Protein AF-A0A967UJR2-F1 (afdb_monomer)

Nearest PDB structures (foldseek):
  5m1j-assembly1_N2  TM=4.838E-01  e=8.927E+00  Saccharomyces cerevisiae
  7ena-assembly1_h  TM=3.646E-01  e=4.810E+00  Homo sapiens
  3jbn-assembly1_U  TM=4.204E-01  e=8.927E+00  Plasmodium falciparum 3D7

Foldseek 3Di:
DPDDAFADALDFLDPSVVVCQVVLFFAAQFFPVLSPRLADGGDDPDDPVVVQVVSVCSVPVPPVLVVLVVVLVVVCVVCVVPDDPVVNCVVNVVSVCVNPVVCVVDVPDPPDDDDDASSYRVPGDDDCQLPDPDDDPPVCNVVSDTHTQHHRSSHGDPVCCVVNVCSHVVNVVVVVVPDDDDDPDDPDDDDDD

Radius of gyration: 25.85 Å; Cα contacts (8 Å, |Δi|>4): 159; chains: 1; bounding box: 81×42×59 Å

Structure (mmCIF, N/CA/C/O backbone):
data_AF-A0A967UJR2-F1
#
_entry.id   AF-A0A967UJR2-F1
#
loop_
_atom_site.group_PDB
_atom_site.id
_atom_site.type_symbol
_atom_site.label_atom_id
_atom_site.label_alt_id
_atom_site.label_comp_id
_atom_site.label_asym_id
_atom_site.label_entity_id
_atom_site.label_seq_id
_atom_site.pdbx_PDB_ins_code
_atom_site.Cartn_x
_atom_site.Cartn_y
_atom_site.Cartn_z
_atom_site.occupancy
_atom_site.B_iso_or_equiv
_atom_site.auth_seq_id
_atom_site.auth_comp_id
_atom_site.auth_asym_id
_atom_site.auth_atom_id
_atom_site.pdbx_PDB_model_num
ATOM 1 N N . MET A 1 1 ? -3.649 3.550 20.452 1.00 36.03 1 MET A N 1
ATOM 2 C CA . MET A 1 1 ? -2.573 3.437 19.447 1.00 36.03 1 MET A CA 1
ATOM 3 C C . MET A 1 1 ? -3.222 3.092 18.120 1.00 36.03 1 MET A C 1
ATOM 5 O O . MET A 1 1 ? -4.035 2.173 18.135 1.00 36.03 1 MET A O 1
ATOM 9 N N . PRO A 1 2 ? -2.950 3.815 17.021 1.00 47.31 2 PRO A N 1
ATOM 10 C CA . PRO A 1 2 ? -3.341 3.333 15.701 1.00 47.31 2 PRO A CA 1
ATOM 11 C C . PRO A 1 2 ? -2.615 2.006 15.455 1.00 47.31 2 PRO A C 1
ATOM 13 O O . PRO A 1 2 ? -1.407 1.910 15.674 1.00 47.31 2 PRO A O 1
ATOM 16 N N . ALA A 1 3 ? -3.369 0.961 15.122 1.00 56.19 3 ALA A N 1
ATOM 17 C CA . ALA A 1 3 ? -2.806 -0.341 14.808 1.00 56.19 3 ALA A CA 1
ATOM 18 C C . ALA A 1 3 ? -2.265 -0.277 13.378 1.00 56.19 3 ALA A C 1
ATOM 20 O O . ALA A 1 3 ? -3.034 -0.261 12.423 1.00 56.19 3 ALA A O 1
ATOM 21 N N . TYR A 1 4 ? -0.945 -0.193 13.236 1.00 64.25 4 TYR A N 1
ATOM 22 C CA . TYR A 1 4 ? -0.301 -0.349 11.938 1.00 64.25 4 TYR A CA 1
ATOM 23 C C . TYR A 1 4 ? -0.222 -1.843 11.637 1.00 64.25 4 TYR A C 1
ATOM 25 O O . TYR A 1 4 ? 0.368 -2.601 12.406 1.00 64.25 4 TYR A O 1
ATOM 33 N N . PHE A 1 5 ? -0.842 -2.265 10.542 1.00 75.31 5 PHE A N 1
ATOM 34 C CA . PHE A 1 5 ? -0.626 -3.585 9.970 1.00 75.31 5 PHE A CA 1
ATOM 35 C C . PHE A 1 5 ? 0.143 -3.423 8.666 1.00 75.31 5 PHE A C 1
ATOM 37 O O . PHE A 1 5 ? -0.024 -2.441 7.943 1.00 75.31 5 PHE A O 1
ATOM 44 N N . THR A 1 6 ? 0.978 -4.411 8.385 1.00 81.19 6 THR A N 1
ATOM 45 C CA . THR A 1 6 ? 1.822 -4.444 7.201 1.00 81.19 6 THR A CA 1
ATOM 46 C C . THR A 1 6 ? 1.677 -5.829 6.595 1.00 81.19 6 THR A C 1
ATOM 48 O O . THR A 1 6 ? 1.901 -6.834 7.270 1.00 81.19 6 THR A O 1
ATOM 51 N N . LEU A 1 7 ? 1.267 -5.889 5.334 1.00 86.25 7 LEU A N 1
ATOM 52 C CA . LEU A 1 7 ? 1.324 -7.092 4.517 1.00 86.25 7 LEU A CA 1
ATOM 53 C C . LEU A 1 7 ? 2.782 -7.442 4.217 1.00 86.25 7 LEU A C 1
ATOM 55 O O . LEU A 1 7 ? 3.695 -6.661 4.479 1.00 86.25 7 LEU A O 1
ATOM 59 N N . ALA A 1 8 ? 3.020 -8.625 3.664 1.00 86.19 8 ALA A N 1
ATOM 60 C CA . ALA A 1 8 ? 4.368 -9.012 3.287 1.00 86.19 8 ALA A CA 1
ATOM 61 C C . ALA A 1 8 ? 4.921 -8.044 2.220 1.00 86.19 8 ALA A C 1
ATOM 63 O O . ALA A 1 8 ? 4.347 -7.909 1.140 1.00 86.19 8 ALA A O 1
ATOM 64 N N . ILE A 1 9 ? 6.027 -7.362 2.541 1.00 86.94 9 ILE A N 1
ATOM 65 C CA . ILE A 1 9 ? 6.721 -6.446 1.631 1.00 86.94 9 ILE A CA 1
ATOM 66 C C . ILE A 1 9 ? 8.035 -7.099 1.194 1.00 86.94 9 ILE A C 1
ATOM 68 O O . ILE A 1 9 ? 8.942 -7.252 2.021 1.00 86.94 9 ILE A O 1
ATOM 72 N N . PRO A 1 10 ? 8.193 -7.449 -0.091 1.00 87.25 10 PRO A N 1
ATOM 73 C CA . PRO A 1 10 ? 9.488 -7.840 -0.625 1.00 87.25 10 PRO A CA 1
ATOM 74 C C . PRO A 1 10 ? 10.368 -6.586 -0.763 1.00 87.25 10 PRO A C 1
ATOM 76 O O . PRO A 1 10 ? 10.367 -5.899 -1.780 1.00 87.25 10 PRO A O 1
ATOM 79 N N . MET A 1 11 ? 11.093 -6.249 0.305 1.00 88.25 11 MET A N 1
ATOM 80 C CA . MET A 1 11 ? 11.954 -5.063 0.357 1.00 88.25 11 MET A CA 1
ATOM 81 C C . MET A 1 11 ? 13.087 -5.158 -0.671 1.00 88.25 11 MET A C 1
ATOM 83 O O . MET A 1 11 ? 13.867 -6.114 -0.638 1.00 88.25 11 MET A O 1
ATOM 87 N N . LEU A 1 12 ? 13.213 -4.151 -1.539 1.00 88.50 12 LEU A N 1
ATOM 88 C CA . LEU A 1 12 ? 14.218 -4.114 -2.606 1.00 88.50 12 LEU A CA 1
ATOM 89 C C . LEU A 1 12 ? 15.638 -4.407 -2.093 1.00 88.50 12 LEU A C 1
ATOM 91 O O . LEU A 1 12 ? 16.080 -3.863 -1.080 1.00 88.50 12 LEU A O 1
ATOM 95 N N . GLY A 1 13 ? 16.355 -5.272 -2.813 1.00 84.75 13 GLY A N 1
ATOM 96 C CA . GLY A 1 13 ? 17.739 -5.654 -2.505 1.00 84.75 13 GLY A CA 1
ATOM 97 C C . GLY A 1 13 ? 17.902 -6.586 -1.298 1.00 84.75 13 GLY A C 1
ATOM 98 O O . GLY A 1 13 ? 19.028 -6.933 -0.937 1.00 84.75 13 GLY A O 1
ATOM 99 N N . THR A 1 14 ? 16.811 -7.010 -0.654 1.00 87.31 14 THR A N 1
ATOM 100 C CA . THR A 1 14 ? 16.877 -8.058 0.372 1.00 87.31 14 THR A CA 1
ATOM 101 C C . THR A 1 14 ? 16.916 -9.449 -0.264 1.00 87.31 14 THR A C 1
ATOM 103 O O . THR A 1 14 ? 16.364 -9.648 -1.347 1.00 87.31 14 THR A O 1
ATOM 106 N N . PRO A 1 15 ? 17.493 -10.462 0.412 1.00 88.38 15 PRO A N 1
ATOM 107 C CA . PRO A 1 15 ? 17.440 -11.841 -0.075 1.00 88.38 15 PRO A CA 1
ATOM 108 C C . PRO A 1 15 ? 16.010 -12.335 -0.318 1.00 88.38 15 PRO A C 1
ATOM 110 O O . PRO A 1 15 ? 15.773 -13.090 -1.254 1.00 88.38 15 PRO A O 1
ATOM 113 N N . TYR A 1 16 ? 15.053 -11.882 0.499 1.00 88.88 16 TYR A N 1
ATOM 114 C CA . TYR A 1 16 ? 13.644 -12.234 0.343 1.00 88.88 16 TYR A CA 1
ATOM 115 C C . TYR A 1 16 ? 13.049 -11.683 -0.959 1.00 88.88 16 TYR A C 1
ATOM 117 O O . TYR A 1 16 ? 12.338 -12.403 -1.649 1.00 88.88 16 TYR A O 1
ATOM 125 N N . PHE A 1 17 ? 13.400 -10.453 -1.343 1.00 90.62 17 PHE A N 1
ATOM 126 C CA . PHE A 1 17 ? 12.981 -9.878 -2.622 1.00 90.62 17 PHE A CA 1
ATOM 127 C C . PHE A 1 17 ? 13.472 -10.701 -3.816 1.00 90.62 17 PHE A C 1
ATOM 129 O O . PHE A 1 17 ? 12.669 -11.061 -4.671 1.00 90.62 17 PHE A O 1
ATOM 136 N N . HIS A 1 18 ? 14.753 -11.080 -3.830 1.00 88.44 18 HIS A N 1
ATOM 137 C CA . HIS A 1 18 ? 15.297 -11.923 -4.898 1.00 88.44 18 HIS A CA 1
ATOM 138 C C . HIS A 1 18 ? 14.612 -13.294 -4.951 1.00 88.44 18 HIS A C 1
ATOM 140 O O . HIS A 1 18 ? 14.222 -13.737 -6.020 1.00 88.44 18 HIS A O 1
ATOM 146 N N . GLN A 1 19 ? 14.344 -13.917 -3.799 1.00 89.88 19 GLN A N 1
ATOM 147 C CA . GLN A 1 19 ? 13.594 -15.178 -3.761 1.00 89.88 19 GLN A CA 1
ATOM 148 C C . GLN A 1 19 ? 12.165 -15.046 -4.301 1.00 89.88 19 GLN A C 1
ATOM 150 O O . GLN A 1 19 ? 11.648 -15.999 -4.880 1.00 89.88 19 GLN A O 1
ATOM 155 N N . CYS A 1 20 ? 11.502 -13.910 -4.074 1.00 90.25 20 CYS A N 1
ATOM 156 C CA . CYS A 1 20 ? 10.165 -13.660 -4.606 1.00 90.25 20 CYS A CA 1
ATOM 157 C C . CYS A 1 20 ? 10.183 -13.446 -6.122 1.00 90.25 20 CYS A C 1
ATOM 159 O O . CYS A 1 20 ? 9.278 -13.941 -6.793 1.00 90.25 20 CYS A O 1
ATOM 161 N N . LEU A 1 21 ? 11.206 -12.764 -6.646 1.00 89.56 21 LEU A N 1
ATOM 162 C CA . LEU A 1 21 ? 11.426 -12.617 -8.085 1.00 89.56 21 LEU A CA 1
ATOM 163 C C . LEU A 1 21 ? 11.727 -13.965 -8.747 1.00 89.56 21 LEU A C 1
ATOM 165 O O . LEU A 1 21 ? 11.005 -14.363 -9.651 1.00 89.56 21 LEU A O 1
ATOM 169 N N . ASP A 1 22 ? 12.706 -14.716 -8.233 1.00 89.38 22 ASP A N 1
ATOM 170 C CA . ASP A 1 22 ? 13.131 -16.009 -8.796 1.00 89.38 22 ASP A CA 1
ATOM 171 C C . ASP A 1 22 ? 11.985 -17.035 -8.856 1.00 89.38 22 ASP A C 1
ATOM 173 O O . ASP A 1 22 ? 11.981 -17.949 -9.678 1.00 89.38 22 ASP A O 1
ATOM 177 N N . LYS A 1 23 ? 11.004 -16.905 -7.956 1.00 89.88 23 LYS A N 1
ATOM 178 C CA . LYS A 1 23 ? 9.824 -17.776 -7.876 1.00 89.88 23 LYS A CA 1
ATOM 179 C C . LYS A 1 23 ? 8.602 -17.233 -8.625 1.00 89.88 23 LYS A C 1
ATOM 181 O O . LYS A 1 23 ? 7.550 -17.868 -8.557 1.00 89.88 23 LYS A O 1
ATOM 186 N N . GLY A 1 24 ? 8.695 -16.069 -9.271 1.00 89.06 24 GLY A N 1
ATOM 187 C CA . GLY A 1 24 ? 7.567 -15.427 -9.956 1.00 89.06 24 GLY A CA 1
ATOM 188 C C . GLY A 1 24 ? 6.385 -15.125 -9.025 1.00 89.06 24 GLY A C 1
ATOM 189 O O . GLY A 1 24 ? 5.225 -15.271 -9.409 1.00 89.06 24 GLY A O 1
ATOM 190 N N . LEU A 1 25 ? 6.663 -14.788 -7.759 1.00 90.81 25 LEU A N 1
ATOM 191 C CA . LEU A 1 25 ? 5.629 -14.538 -6.746 1.00 90.81 25 LEU A CA 1
ATOM 192 C C . LEU A 1 25 ? 5.119 -13.095 -6.757 1.00 90.81 25 LEU A C 1
ATOM 194 O O . LEU A 1 25 ? 4.057 -12.827 -6.195 1.00 90.81 25 LEU A O 1
ATOM 198 N N . MET A 1 26 ? 5.866 -12.167 -7.354 1.00 91.25 26 MET A N 1
ATOM 199 C CA . MET A 1 26 ? 5.455 -10.769 -7.476 1.00 91.25 26 MET A CA 1
ATOM 200 C C . MET A 1 26 ? 4.424 -10.601 -8.593 1.00 91.25 26 MET A C 1
ATOM 202 O O . MET A 1 26 ? 4.455 -11.307 -9.598 1.00 91.25 26 MET A O 1
ATOM 206 N N . PHE A 1 27 ? 3.485 -9.672 -8.414 1.00 92.44 27 PHE A N 1
ATOM 207 C CA . PHE A 1 27 ? 2.550 -9.335 -9.484 1.00 92.44 27 PHE A CA 1
ATOM 208 C C . PHE A 1 27 ? 3.237 -8.519 -10.591 1.00 92.44 27 PHE A C 1
ATOM 210 O O . PHE A 1 27 ? 4.166 -7.763 -10.286 1.00 92.44 27 PHE A O 1
ATOM 217 N N . PRO A 1 28 ? 2.767 -8.612 -11.847 1.00 91.75 28 PRO A N 1
ATOM 218 C CA . PRO A 1 28 ? 3.227 -7.740 -12.924 1.00 91.75 28 PRO A CA 1
ATOM 219 C C . PRO A 1 28 ? 2.861 -6.278 -12.652 1.00 91.75 28 PRO A C 1
ATOM 221 O O . PRO A 1 28 ? 1.944 -5.990 -11.877 1.00 91.75 28 PRO A O 1
ATOM 224 N N . GLU A 1 29 ? 3.602 -5.361 -13.270 1.00 91.00 29 GLU A N 1
ATOM 225 C CA . GLU A 1 29 ? 3.407 -3.908 -13.171 1.00 91.00 29 GLU A CA 1
ATOM 226 C C . GLU A 1 29 ? 3.365 -3.395 -11.715 1.00 91.00 29 GLU A C 1
ATOM 228 O O . GLU A 1 29 ? 2.681 -2.422 -11.360 1.00 91.00 29 GLU A O 1
ATOM 233 N N . THR A 1 30 ? 4.101 -4.062 -10.823 1.00 90.44 30 THR A N 1
ATOM 234 C CA . THR A 1 30 ? 4.197 -3.654 -9.425 1.00 90.44 30 THR A CA 1
ATOM 235 C C . THR A 1 30 ? 4.990 -2.362 -9.353 1.00 90.44 30 THR A C 1
ATOM 237 O O . THR A 1 30 ? 6.145 -2.300 -9.752 1.00 90.44 30 THR A O 1
ATOM 240 N N . ARG A 1 31 ? 4.387 -1.314 -8.795 1.00 90.88 31 ARG A N 1
ATOM 241 C CA . ARG A 1 31 ? 5.034 -0.013 -8.587 1.00 90.88 31 ARG A CA 1
ATOM 242 C C . ARG A 1 31 ? 5.784 0.014 -7.263 1.00 90.88 31 ARG A C 1
ATOM 244 O O . ARG A 1 31 ? 5.324 -0.571 -6.285 1.00 90.88 31 ARG A O 1
ATOM 251 N N . LEU A 1 32 ? 6.868 0.780 -7.188 1.00 89.44 32 LEU A N 1
ATOM 252 C CA . LEU A 1 32 ? 7.657 0.937 -5.961 1.00 89.44 32 LEU A CA 1
ATOM 253 C C . LEU A 1 32 ? 6.807 1.444 -4.784 1.00 89.44 32 LEU A C 1
ATOM 255 O O . LEU A 1 32 ? 6.902 0.925 -3.676 1.00 89.44 32 LEU A O 1
ATOM 259 N N . ARG A 1 33 ? 5.892 2.385 -5.046 1.00 85.69 33 ARG A N 1
ATOM 260 C CA . ARG A 1 33 ? 4.911 2.895 -4.068 1.00 85.69 33 ARG A CA 1
ATOM 261 C C . ARG A 1 33 ? 3.981 1.812 -3.505 1.00 85.69 33 ARG A C 1
ATOM 263 O O . ARG A 1 33 ? 3.457 1.979 -2.411 1.00 85.69 33 ARG A O 1
ATOM 270 N N . ASN A 1 34 ? 3.769 0.700 -4.211 1.00 86.94 34 ASN A N 1
ATOM 271 C CA . ASN A 1 34 ? 2.925 -0.383 -3.706 1.00 86.94 34 ASN A CA 1
ATOM 272 C C . ASN A 1 34 ? 3.626 -1.197 -2.603 1.00 86.94 34 ASN A C 1
ATOM 274 O O . ASN A 1 34 ? 2.955 -1.899 -1.850 1.00 86.94 34 ASN A O 1
ATOM 278 N N . LEU A 1 35 ? 4.951 -1.081 -2.459 1.00 86.12 35 LEU A N 1
ATOM 279 C CA . LEU A 1 35 ? 5.752 -1.769 -1.438 1.00 86.12 35 LEU A CA 1
ATOM 280 C C . LEU A 1 35 ? 5.686 -1.089 -0.056 1.00 86.12 35 LEU A C 1
ATOM 282 O O . LEU A 1 35 ? 6.620 -1.175 0.731 1.00 86.12 35 LEU A O 1
ATOM 286 N N . GLU A 1 36 ? 4.578 -0.424 0.267 1.00 77.12 36 GLU A N 1
ATOM 287 C CA . GLU A 1 36 ? 4.385 0.285 1.543 1.00 77.12 36 GLU A CA 1
ATOM 288 C C . GLU A 1 36 ? 3.642 -0.523 2.607 1.00 77.12 36 GLU A C 1
ATOM 290 O O . GLU A 1 36 ? 3.413 -0.043 3.715 1.00 77.12 36 GLU A O 1
ATOM 295 N N . GLY A 1 37 ? 3.271 -1.765 2.288 1.00 76.75 37 GLY A N 1
ATOM 296 C CA . GLY A 1 37 ? 2.702 -2.703 3.256 1.00 76.75 37 GLY A CA 1
ATOM 297 C C . GLY A 1 37 ? 1.193 -2.677 3.399 1.00 76.75 37 GLY A C 1
ATOM 298 O O . GLY A 1 37 ? 0.656 -3.469 4.161 1.00 76.75 37 GLY A O 1
ATOM 299 N N . VAL A 1 38 ? 0.491 -1.822 2.665 1.00 79.56 38 VAL A N 1
ATOM 300 C CA . VAL A 1 38 ? -0.983 -1.814 2.655 1.00 79.56 38 VAL A CA 1
ATOM 301 C C . VAL A 1 38 ? -1.536 -2.422 1.364 1.00 79.56 38 VAL A C 1
ATOM 303 O O . VAL A 1 38 ? -2.637 -2.967 1.355 1.00 79.56 38 VAL A O 1
ATOM 306 N N . THR A 1 39 ? -0.756 -2.380 0.284 1.00 87.81 39 THR A N 1
ATOM 307 C CA . THR A 1 39 ? -1.123 -2.929 -1.023 1.00 87.81 39 THR A CA 1
ATOM 308 C C . THR A 1 39 ? -0.541 -4.322 -1.189 1.00 87.81 39 THR A C 1
ATOM 310 O O . THR A 1 39 ? 0.631 -4.567 -0.900 1.00 87.81 39 THR A O 1
ATOM 313 N N . LEU A 1 40 ? -1.353 -5.241 -1.694 1.00 90.06 40 LEU A N 1
ATOM 314 C CA . LEU A 1 40 ? -0.901 -6.577 -2.014 1.00 90.06 40 LEU A CA 1
ATOM 315 C C . LEU A 1 40 ? -0.082 -6.563 -3.312 1.00 90.06 40 LEU A C 1
ATOM 317 O O . LEU A 1 40 ? -0.593 -6.240 -4.384 1.00 90.06 40 LEU A O 1
ATOM 321 N N . THR A 1 41 ? 1.191 -6.931 -3.201 1.00 90.06 41 THR A N 1
ATOM 322 C CA . THR A 1 41 ? 2.168 -6.934 -4.306 1.00 90.06 41 THR A CA 1
ATOM 323 C C . THR A 1 41 ? 2.651 -8.329 -4.687 1.00 90.06 41 THR A C 1
ATOM 325 O O . THR A 1 41 ? 3.372 -8.487 -5.669 1.00 90.06 41 THR A O 1
ATOM 328 N N . MET A 1 42 ? 2.231 -9.348 -3.936 1.00 90.75 42 MET A N 1
ATOM 329 C CA . MET A 1 42 ? 2.619 -10.738 -4.145 1.00 90.75 42 MET A CA 1
ATOM 330 C C . MET A 1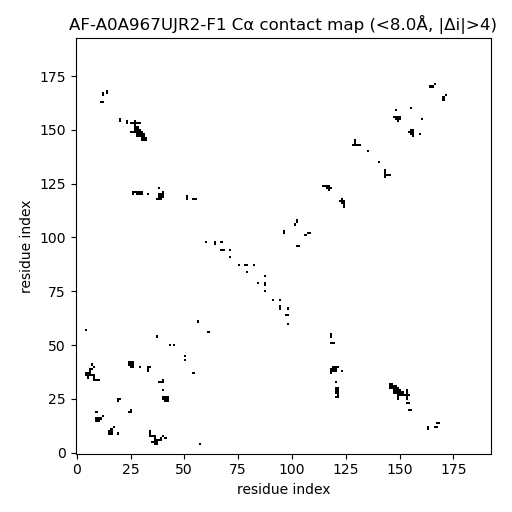 42 ? 1.398 -11.646 -4.178 1.00 90.75 42 MET A C 1
ATOM 332 O O . MET A 1 42 ? 0.397 -11.383 -3.505 1.00 90.75 42 MET A O 1
ATOM 336 N N . ARG A 1 43 ? 1.513 -12.745 -4.922 1.00 89.44 43 ARG A N 1
ATOM 337 C CA . ARG A 1 43 ? 0.499 -13.792 -4.993 1.00 89.44 43 ARG A CA 1
ATOM 338 C C . ARG A 1 43 ? 0.383 -14.495 -3.631 1.00 89.44 43 ARG A C 1
ATOM 340 O O . ARG A 1 43 ? 1.373 -15.068 -3.169 1.00 89.44 43 ARG A O 1
ATOM 347 N N . PRO A 1 44 ? -0.787 -14.460 -2.975 1.00 90.56 44 PRO A N 1
ATOM 348 C CA . PRO A 1 44 ? -0.980 -15.178 -1.726 1.00 90.56 44 PRO A CA 1
ATOM 349 C C . PRO A 1 44 ? -1.209 -16.670 -1.969 1.00 90.56 44 PRO A C 1
ATOM 351 O O . PRO A 1 44 ? -1.439 -17.109 -3.095 1.00 90.56 44 PRO A O 1
ATOM 354 N N . LEU A 1 45 ? -1.137 -17.439 -0.882 1.00 90.00 45 LEU A N 1
ATOM 355 C CA . LEU A 1 45 ? -1.440 -18.871 -0.883 1.00 90.00 45 LEU A CA 1
ATOM 356 C C . LEU A 1 45 ? -2.952 -19.138 -0.939 1.00 90.00 45 LEU A C 1
ATOM 358 O O . LEU A 1 45 ? -3.377 -20.124 -1.534 1.00 90.00 45 LEU A O 1
ATOM 362 N N . ASP A 1 46 ? -3.737 -18.251 -0.330 1.00 92.12 46 ASP A N 1
ATOM 363 C CA . ASP A 1 46 ? -5.194 -18.337 -0.252 1.00 92.12 46 ASP A CA 1
ATOM 364 C C . ASP A 1 46 ? -5.880 -17.708 -1.485 1.00 92.12 46 ASP A C 1
ATOM 366 O O . ASP A 1 46 ? -5.250 -16.938 -2.224 1.00 92.12 46 ASP A O 1
ATOM 370 N N . PRO A 1 47 ? -7.177 -17.999 -1.721 1.00 92.94 47 PRO A N 1
ATOM 371 C CA . PRO A 1 47 ? -7.938 -17.425 -2.827 1.00 92.94 47 PRO A CA 1
ATOM 372 C C . PRO A 1 47 ? -7.916 -15.897 -2.839 1.00 92.94 47 PRO A C 1
ATOM 374 O O . PRO A 1 47 ? -7.996 -15.239 -1.797 1.00 92.94 47 PRO A O 1
ATOM 377 N N . MET A 1 48 ? -7.850 -15.316 -4.041 1.00 90.00 48 MET A N 1
ATOM 378 C CA . MET A 1 48 ? -7.551 -13.892 -4.147 1.00 90.00 48 MET A CA 1
ATOM 379 C C . MET A 1 48 ? -8.647 -12.990 -3.571 1.00 90.00 48 MET A C 1
ATOM 381 O O . MET A 1 48 ? -8.367 -12.006 -2.885 1.00 90.00 48 MET A O 1
ATOM 385 N N . ASP A 1 49 ? -9.901 -13.360 -3.791 1.00 90.06 49 ASP A N 1
ATOM 386 C CA . ASP A 1 49 ? -11.043 -12.587 -3.312 1.00 90.06 49 ASP A CA 1
ATOM 387 C C . ASP A 1 49 ? -11.099 -12.535 -1.778 1.00 90.06 49 ASP A C 1
ATOM 389 O O . ASP A 1 49 ? -11.327 -11.470 -1.201 1.00 90.06 49 ASP A O 1
ATOM 393 N N . GLU A 1 50 ? -10.793 -13.653 -1.112 1.00 90.50 50 GLU A N 1
ATOM 394 C CA . GLU A 1 50 ? -10.784 -13.749 0.351 1.00 90.50 50 GLU A CA 1
ATOM 395 C C . GLU A 1 50 ? -9.693 -12.871 0.966 1.00 90.50 50 GLU A C 1
ATOM 397 O O . GLU A 1 50 ? -9.947 -12.119 1.910 1.00 90.50 50 GLU A O 1
ATOM 402 N N . VAL A 1 51 ? -8.487 -12.904 0.393 1.00 90.56 51 VAL A N 1
ATOM 403 C CA . VAL A 1 51 ? -7.366 -12.086 0.868 1.00 90.56 51 VAL A CA 1
ATOM 404 C C . VAL A 1 51 ? -7.645 -10.602 0.651 1.00 90.56 51 VAL A C 1
ATOM 406 O O . VAL A 1 51 ? -7.412 -9.802 1.555 1.00 90.56 51 VAL A O 1
ATOM 409 N N . LEU A 1 52 ? -8.174 -10.202 -0.509 1.00 87.94 52 LEU A N 1
ATOM 410 C CA . LEU A 1 52 ? -8.503 -8.796 -0.761 1.00 87.94 52 LEU A CA 1
ATOM 411 C C . LEU A 1 52 ? -9.592 -8.285 0.183 1.00 87.94 52 LEU A C 1
ATOM 413 O O . LEU A 1 52 ? -9.509 -7.149 0.658 1.00 87.94 52 LEU A O 1
ATOM 417 N N . ASP A 1 53 ? -10.605 -9.094 0.475 1.00 86.94 53 ASP A N 1
ATOM 418 C CA . ASP A 1 53 ? -11.650 -8.717 1.423 1.00 86.94 53 ASP A CA 1
ATOM 419 C C . ASP A 1 53 ? -11.131 -8.655 2.859 1.00 86.94 53 ASP A C 1
ATOM 421 O O . ASP A 1 53 ? -11.478 -7.721 3.592 1.00 86.94 53 ASP A O 1
ATOM 425 N N . PHE A 1 54 ? -10.215 -9.551 3.231 1.00 85.94 54 PHE A N 1
ATOM 426 C CA . PHE A 1 54 ? -9.492 -9.465 4.492 1.00 85.94 54 PHE A CA 1
ATOM 427 C C . PHE A 1 54 ? -8.674 -8.169 4.590 1.00 85.94 54 PHE A C 1
ATOM 429 O O . PHE A 1 54 ? -8.835 -7.425 5.557 1.00 85.94 54 PHE A O 1
ATOM 436 N N . VAL A 1 55 ? -7.882 -7.818 3.573 1.00 85.50 55 VAL A N 1
ATOM 437 C CA . VAL A 1 55 ? -7.086 -6.575 3.550 1.00 85.50 55 VAL A CA 1
ATOM 438 C C . VAL A 1 55 ? -7.976 -5.334 3.670 1.00 85.50 55 VAL A C 1
ATOM 440 O O . VAL A 1 55 ? -7.710 -4.453 4.491 1.00 85.50 55 VAL A O 1
ATOM 443 N N . LYS A 1 56 ? -9.094 -5.280 2.934 1.00 81.00 56 LYS A N 1
ATOM 444 C CA . LYS A 1 56 ? -10.093 -4.201 3.070 1.00 81.00 56 LYS A CA 1
ATOM 445 C C . LYS A 1 56 ? -10.704 -4.154 4.474 1.00 81.00 56 LYS A C 1
ATOM 447 O O . LYS A 1 56 ? -11.085 -3.084 4.951 1.00 81.00 56 LYS A O 1
ATOM 452 N N . SER A 1 57 ? -10.854 -5.301 5.135 1.00 77.75 57 SER A N 1
ATOM 453 C CA . SER A 1 57 ? -11.366 -5.385 6.508 1.00 77.75 57 SER A CA 1
ATOM 454 C C . SER A 1 57 ? -10.338 -4.991 7.571 1.00 77.75 57 SER A C 1
ATOM 456 O O . SER A 1 57 ? -10.730 -4.633 8.674 1.00 77.75 57 SER A O 1
ATOM 458 N N . LEU A 1 58 ? -9.040 -5.015 7.256 1.00 77.19 58 LEU A N 1
ATOM 459 C CA . LEU A 1 58 ? -8.004 -4.494 8.147 1.00 77.19 58 LEU A CA 1
ATOM 460 C C . LEU A 1 58 ? -7.985 -2.961 8.127 1.00 77.19 58 LEU A C 1
ATOM 462 O O . LEU A 1 58 ? -7.913 -2.332 9.180 1.00 77.19 58 LEU A O 1
ATOM 466 N N . THR A 1 59 ? -8.096 -2.353 6.938 1.00 70.06 59 THR A N 1
ATOM 467 C CA . THR A 1 59 ? -8.125 -0.884 6.785 1.00 70.06 59 THR A CA 1
ATOM 468 C C . THR A 1 59 ? -9.444 -0.278 7.247 1.00 70.06 59 THR A C 1
ATOM 470 O O . THR A 1 59 ? -9.485 0.830 7.778 1.00 70.06 59 THR A O 1
ATOM 473 N N . SER A 1 60 ? -10.555 -0.979 7.029 1.00 66.12 60 SER A N 1
ATOM 474 C CA . SER A 1 60 ? -11.847 -0.559 7.544 1.00 66.12 60 SER A CA 1
ATOM 475 C C . SER A 1 60 ? -12.045 -1.194 8.912 1.00 66.12 60 SER A C 1
ATOM 477 O O . SER A 1 60 ? -12.198 -2.396 8.994 1.00 66.12 60 SER A O 1
ATOM 479 N N . ILE A 1 61 ? -12.094 -0.400 9.988 1.00 65.75 61 ILE A N 1
ATOM 480 C CA . ILE A 1 61 ? -12.433 -0.815 11.372 1.00 65.75 61 ILE A CA 1
ATOM 481 C C . ILE A 1 61 ? -13.901 -1.335 11.444 1.00 65.75 61 ILE A C 1
ATOM 483 O O . ILE A 1 61 ? -14.768 -0.842 12.176 1.00 65.75 61 ILE A O 1
ATOM 487 N N . ARG A 1 62 ? -14.256 -2.289 10.582 1.00 61.09 62 ARG A N 1
ATOM 488 C CA . ARG A 1 62 ? -15.601 -2.770 10.290 1.00 61.09 62 ARG A CA 1
ATOM 489 C C . ARG A 1 62 ? -15.996 -3.706 11.428 1.00 61.09 62 ARG A C 1
ATOM 491 O O . ARG A 1 62 ? -15.290 -4.648 11.752 1.00 61.09 62 ARG A O 1
ATOM 498 N N . GLY A 1 63 ? -17.097 -3.382 12.106 1.00 63.06 63 GLY A N 1
ATOM 499 C CA . GLY A 1 63 ? -17.567 -4.099 13.302 1.00 63.06 63 GLY A CA 1
ATOM 500 C C . GLY A 1 63 ? -17.088 -3.503 14.633 1.00 63.06 63 GLY A C 1
ATOM 501 O O . GLY A 1 63 ? -17.890 -3.361 15.556 1.00 63.06 63 GLY A O 1
ATOM 502 N N . PHE A 1 64 ? -15.844 -3.028 14.723 1.00 69.12 64 PHE A N 1
ATOM 503 C CA . PHE A 1 64 ? -15.324 -2.392 15.945 1.00 69.12 64 PHE A CA 1
ATOM 504 C C . PHE A 1 64 ? -15.981 -1.039 16.253 1.00 69.12 64 PHE A C 1
ATOM 506 O O . PHE A 1 64 ? -16.190 -0.716 17.420 1.00 69.12 64 PHE A O 1
ATOM 513 N N . ARG A 1 65 ? -16.401 -0.279 15.230 1.00 73.06 65 ARG A N 1
ATOM 514 C CA . ARG A 1 65 ? -17.152 0.981 15.415 1.00 73.06 65 ARG A CA 1
ATOM 515 C C . ARG A 1 65 ? -18.446 0.793 16.209 1.00 73.06 65 ARG A C 1
ATOM 517 O O . ARG A 1 65 ? -18.731 1.565 17.117 1.00 73.06 65 ARG A O 1
ATOM 524 N N . ALA A 1 66 ? -19.221 -0.244 15.893 1.00 76.31 66 ALA A N 1
ATOM 525 C CA . ALA A 1 66 ? -20.472 -0.530 16.594 1.00 76.31 66 ALA A CA 1
ATOM 526 C C . ALA A 1 66 ? -20.218 -0.950 18.050 1.00 76.31 66 ALA A C 1
ATOM 528 O O . ALA A 1 66 ? -20.923 -0.504 18.957 1.00 76.31 66 ALA A O 1
ATOM 529 N N . ALA A 1 67 ? -19.182 -1.761 18.286 1.00 80.00 67 ALA A N 1
ATOM 530 C CA . ALA A 1 67 ? -18.770 -2.143 19.633 1.00 80.00 67 ALA A CA 1
ATOM 531 C C . ALA A 1 67 ? -18.305 -0.928 20.457 1.00 80.00 67 ALA A C 1
ATOM 533 O O . ALA A 1 67 ? -18.740 -0.775 21.599 1.00 80.00 67 ALA A O 1
ATOM 534 N N . ALA A 1 68 ? -17.501 -0.041 19.860 1.00 80.62 68 ALA A N 1
ATOM 535 C CA . ALA A 1 68 ? -17.034 1.196 20.479 1.00 80.62 68 ALA A CA 1
ATOM 536 C C . ALA A 1 68 ? -18.201 2.133 20.817 1.00 80.62 68 ALA A C 1
ATOM 538 O O . ALA A 1 68 ? -18.327 2.550 21.962 1.00 80.62 68 ALA A O 1
ATOM 539 N N . LEU A 1 69 ? -19.117 2.380 19.873 1.00 82.25 69 LEU A N 1
ATOM 540 C CA . LEU A 1 69 ? -20.303 3.210 20.108 1.00 82.25 69 LEU A CA 1
ATOM 541 C C . LEU A 1 69 ? -21.200 2.644 21.209 1.00 82.25 69 LEU A C 1
ATOM 543 O O . LEU A 1 69 ? -21.658 3.389 22.072 1.00 82.25 69 LEU A O 1
ATOM 547 N N . ARG A 1 70 ? -21.431 1.325 21.217 1.00 84.62 70 ARG A N 1
ATOM 548 C CA . ARG A 1 70 ? -22.207 0.665 22.274 1.00 84.62 70 ARG A CA 1
ATOM 549 C C . ARG A 1 70 ? -21.542 0.839 23.638 1.00 84.62 70 ARG A C 1
ATOM 551 O O . ARG A 1 70 ? -22.230 1.135 24.613 1.00 84.62 70 ARG A O 1
ATOM 558 N N . HIS A 1 71 ? -20.222 0.680 23.701 1.00 85.81 71 HIS A N 1
ATOM 559 C CA . HIS A 1 71 ? -19.459 0.877 24.928 1.00 85.81 71 HIS A CA 1
ATOM 560 C C . HIS A 1 71 ? -19.519 2.337 25.401 1.00 85.81 71 HIS A C 1
ATOM 562 O O . HIS A 1 71 ? -19.848 2.586 26.558 1.00 85.81 71 HIS A O 1
ATOM 568 N N . SER A 1 72 ? -19.320 3.303 24.502 1.00 85.75 72 SER A N 1
ATOM 569 C CA . SER A 1 72 ? -19.418 4.736 24.802 1.00 85.75 72 SER A CA 1
ATOM 570 C C . SER A 1 72 ? -20.816 5.152 25.252 1.00 85.75 72 SER A C 1
ATOM 572 O O . SER A 1 72 ? -20.951 5.927 26.195 1.00 85.75 72 SER A O 1
ATOM 574 N N . ALA A 1 73 ? -21.866 4.616 24.625 1.00 86.19 73 ALA A N 1
ATOM 575 C CA . ALA A 1 73 ? -23.245 4.877 25.022 1.00 86.19 73 ALA A CA 1
ATOM 576 C C . ALA A 1 73 ? -23.557 4.292 26.408 1.00 86.19 73 ALA A C 1
ATOM 578 O O . ALA A 1 73 ? -24.217 4.948 27.213 1.00 86.19 73 ALA A O 1
ATOM 579 N N . GLY A 1 74 ? -23.067 3.083 26.703 1.00 87.50 74 GLY A N 1
ATOM 580 C CA . GLY A 1 74 ? -23.166 2.478 28.033 1.00 87.50 74 GLY A CA 1
ATOM 581 C C . GLY A 1 74 ? -22.450 3.317 29.091 1.00 87.50 74 GLY A C 1
ATOM 582 O O . GLY A 1 74 ? -23.051 3.675 30.099 1.00 87.50 74 GLY A O 1
ATOM 583 N N . PHE A 1 75 ? -21.209 3.715 28.814 1.00 87.38 75 PHE A N 1
ATOM 584 C CA . PHE A 1 75 ? -20.411 4.569 29.690 1.00 87.38 75 PHE A CA 1
ATOM 585 C C . PHE A 1 75 ? -21.102 5.912 29.971 1.00 87.38 75 PHE A C 1
ATOM 587 O O . PHE A 1 75 ? -21.293 6.284 31.127 1.00 87.38 75 PHE A O 1
ATOM 594 N N . PHE A 1 76 ? -21.568 6.607 28.931 1.00 87.94 76 PHE A N 1
ATOM 595 C CA . PHE A 1 76 ? -22.293 7.868 29.084 1.00 87.94 76 PHE A CA 1
ATOM 596 C C . PHE A 1 76 ? -23.563 7.700 29.926 1.00 87.94 76 PHE A C 1
ATOM 598 O O . PHE A 1 76 ? -23.820 8.491 30.830 1.00 87.94 76 PHE A O 1
ATOM 605 N N . ARG A 1 77 ? -24.357 6.650 29.672 1.00 88.56 77 ARG A N 1
ATOM 606 C CA . ARG A 1 77 ? -25.593 6.386 30.425 1.00 88.56 77 ARG A CA 1
ATOM 607 C C . ARG A 1 77 ? -25.335 6.148 31.909 1.00 88.56 77 ARG A C 1
ATOM 609 O O . ARG A 1 77 ? -26.103 6.662 32.718 1.00 88.56 77 ARG A O 1
ATOM 616 N N . THR A 1 78 ? -24.282 5.408 32.244 1.00 88.06 78 THR A N 1
ATOM 617 C CA . THR A 1 78 ? -23.921 5.090 33.631 1.00 88.06 78 THR A CA 1
ATOM 618 C C . THR A 1 78 ? -23.360 6.303 34.371 1.00 88.06 78 THR A C 1
ATOM 620 O O . THR A 1 78 ? -23.699 6.515 35.529 1.00 88.06 78 THR A O 1
ATOM 623 N N . TYR A 1 79 ? -22.542 7.126 33.708 1.00 85.88 79 TYR A N 1
ATOM 624 C CA . TYR A 1 79 ? -21.726 8.137 34.387 1.00 85.88 79 TYR A CA 1
ATOM 625 C C . TYR A 1 79 ? -22.160 9.594 34.179 1.00 85.88 79 TYR A C 1
ATOM 627 O O . TYR A 1 79 ? -21.602 10.480 34.827 1.00 85.88 79 TYR A O 1
ATOM 635 N N . LYS A 1 80 ? -23.188 9.867 33.360 1.00 83.69 80 LYS A N 1
ATOM 636 C CA . LYS A 1 80 ? -23.687 11.237 33.106 1.00 83.69 80 LYS A CA 1
ATOM 637 C C . LYS A 1 80 ? -24.094 12.025 34.358 1.00 83.69 80 LYS A C 1
ATOM 639 O O . LYS A 1 80 ? -24.166 13.244 34.293 1.00 83.69 80 LYS A O 1
ATOM 644 N N . GLY A 1 81 ? -24.435 11.342 35.453 1.00 84.00 81 GLY A N 1
ATOM 645 C CA . GLY A 1 81 ? -24.871 11.963 36.709 1.00 84.00 81 GLY A CA 1
ATOM 646 C C . GLY A 1 81 ? -23.816 11.961 37.815 1.00 84.00 81 GLY A C 1
ATOM 647 O O . GLY A 1 81 ? -24.097 12.456 38.899 1.00 84.00 81 GLY A O 1
ATOM 648 N N . THR A 1 82 ? -22.639 11.376 37.573 1.00 85.62 82 THR A N 1
ATOM 649 C CA . THR A 1 82 ? -21.621 11.136 38.614 1.00 85.62 82 THR A CA 1
ATOM 650 C C . THR A 1 82 ? -20.266 11.739 38.258 1.00 85.62 82 THR A C 1
ATOM 652 O O . THR A 1 82 ? -19.531 12.125 39.161 1.00 85.62 82 THR A O 1
ATOM 655 N N . LEU A 1 83 ? -19.924 11.833 36.968 1.00 83.12 83 LEU A N 1
ATOM 656 C CA . LEU A 1 83 ? -18.661 12.421 36.521 1.00 83.12 83 LEU A CA 1
ATOM 657 C C . LEU A 1 83 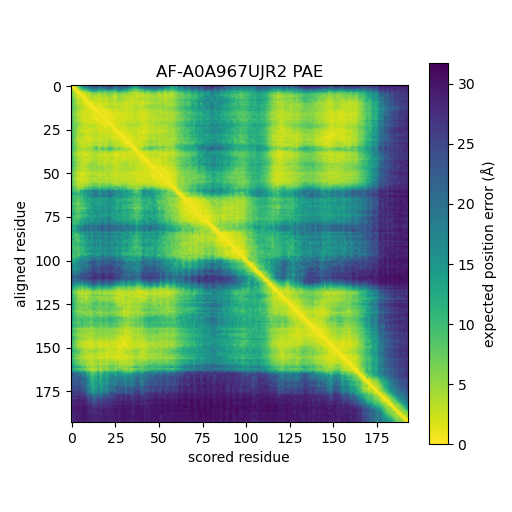? -18.799 13.899 36.157 1.00 83.12 83 LEU A C 1
ATOM 659 O O . LEU A 1 83 ? -19.831 14.351 35.659 1.00 83.12 83 LEU A O 1
ATOM 663 N N . GLU A 1 84 ? -17.700 14.630 36.343 1.00 87.06 84 GLU A N 1
ATOM 664 C CA . GLU A 1 84 ? -17.557 15.993 35.849 1.00 87.06 84 GLU A CA 1
ATOM 665 C C . GLU A 1 84 ? -17.674 16.015 34.308 1.00 87.06 84 GLU A C 1
ATOM 667 O O . GLU A 1 84 ? -17.089 15.155 33.633 1.00 87.06 84 GLU A O 1
ATOM 672 N N . PRO A 1 85 ? -18.368 17.009 33.719 1.00 84.12 85 PRO A N 1
ATOM 673 C CA . PRO A 1 85 ? -18.533 17.123 32.270 1.00 84.12 85 PRO A CA 1
ATOM 674 C C . PRO A 1 85 ? -17.224 17.035 31.472 1.00 84.12 85 PRO A C 1
ATOM 676 O O . PRO A 1 85 ? -17.199 16.432 30.399 1.00 84.12 85 PRO A O 1
ATOM 679 N N . LEU A 1 86 ? -16.126 17.586 32.002 1.00 86.75 86 LEU A N 1
ATOM 680 C CA . LEU A 1 86 ? -14.820 17.572 31.341 1.00 86.75 86 LEU A CA 1
ATOM 681 C C . LEU A 1 86 ? -14.227 16.154 31.243 1.00 86.75 86 LEU A C 1
ATOM 683 O O . LEU A 1 86 ? -13.686 15.772 30.206 1.00 86.75 86 LEU A O 1
ATOM 687 N N . GLN A 1 87 ? -14.366 15.346 32.295 1.00 84.75 87 GLN A N 1
ATOM 688 C CA . GLN A 1 87 ? -13.875 13.963 32.327 1.00 84.75 87 GLN A CA 1
ATOM 689 C C . GLN A 1 87 ? -14.711 13.047 31.423 1.00 84.75 87 GLN A C 1
ATOM 691 O O . GLN A 1 87 ? -14.187 12.174 30.721 1.00 84.75 87 GLN A O 1
ATOM 696 N N . LEU A 1 88 ? -16.025 13.283 31.394 1.00 87.06 88 LEU A N 1
ATOM 697 C CA . LEU A 1 88 ? -16.938 12.612 30.476 1.00 87.06 88 LEU A CA 1
ATOM 698 C C . LEU A 1 88 ? -16.562 12.934 29.018 1.00 87.06 88 LEU A C 1
ATOM 700 O O . LEU A 1 88 ? -16.456 12.040 28.183 1.00 87.06 88 LEU A O 1
ATOM 704 N N . TYR A 1 89 ? -16.272 14.199 28.718 1.00 85.88 89 TYR A N 1
ATOM 705 C CA . TYR A 1 89 ? -15.811 14.618 27.396 1.00 85.88 89 TYR A CA 1
ATOM 706 C C . TYR A 1 89 ? -14.476 13.964 27.003 1.00 85.88 89 TYR A C 1
ATOM 708 O O . TYR A 1 89 ? -14.369 13.390 25.918 1.00 85.88 89 TYR A O 1
ATOM 716 N N . ALA A 1 90 ? -13.479 13.985 27.894 1.00 85.00 90 ALA A N 1
ATOM 717 C CA . ALA A 1 90 ? -12.151 13.418 27.641 1.00 85.00 90 ALA A CA 1
ATOM 718 C C . ALA A 1 90 ? -12.174 11.900 27.359 1.00 85.00 90 ALA A C 1
ATOM 720 O O . ALA A 1 90 ? -11.366 11.386 26.582 1.00 85.00 90 ALA A O 1
ATOM 721 N N . SER A 1 91 ? -13.123 11.170 27.945 1.00 83.00 91 SER A N 1
ATOM 722 C CA . SER A 1 91 ? -13.302 9.734 27.691 1.00 83.00 91 SER A CA 1
ATOM 723 C C . SER A 1 91 ? -14.056 9.455 26.384 1.00 83.00 91 SER A C 1
ATOM 725 O O . SER A 1 91 ? -13.661 8.574 25.616 1.00 83.00 91 SER A O 1
ATOM 727 N N . LEU A 1 92 ? -15.096 10.234 26.070 1.00 85.19 92 LEU A N 1
ATOM 728 C CA . LEU A 1 92 ? -15.874 10.087 24.833 1.00 85.19 92 LEU A CA 1
ATOM 729 C C . LEU A 1 92 ? -15.108 10.511 23.577 1.00 85.19 92 LEU A C 1
ATOM 731 O O . LEU A 1 92 ? -15.266 9.871 22.534 1.00 85.19 92 LEU A O 1
ATOM 735 N N . ILE A 1 93 ? -14.254 11.535 23.661 1.00 82.94 93 ILE A N 1
ATOM 736 C CA . ILE A 1 93 ? -13.501 12.014 22.495 1.00 82.94 93 ILE A CA 1
ATOM 737 C C . ILE A 1 93 ? -12.553 10.946 21.944 1.00 82.94 93 ILE A C 1
ATOM 739 O O . ILE A 1 93 ? -12.404 10.836 20.733 1.00 82.94 93 ILE A O 1
ATOM 743 N N . SER A 1 94 ? -11.989 10.090 22.798 1.00 78.81 94 SER A N 1
ATOM 744 C CA . SER A 1 94 ? -11.118 8.992 22.361 1.00 78.81 94 SER A CA 1
ATOM 745 C C . SER A 1 94 ? -11.872 7.970 21.503 1.00 78.81 94 SER A C 1
ATOM 747 O O . SER A 1 94 ? -11.399 7.574 20.439 1.00 78.81 94 SER A O 1
ATOM 749 N N . ALA A 1 95 ? -13.081 7.581 21.919 1.00 77.88 95 ALA A N 1
ATOM 750 C CA . ALA A 1 95 ? -13.919 6.667 21.145 1.00 77.88 95 ALA A CA 1
ATOM 751 C C . ALA A 1 95 ? -14.435 7.313 19.851 1.00 77.88 95 ALA A C 1
ATOM 753 O O . ALA A 1 95 ? -14.476 6.656 18.807 1.00 77.88 95 ALA A O 1
ATOM 754 N N . ALA A 1 96 ? -14.777 8.605 19.905 1.00 77.31 96 ALA A N 1
ATOM 755 C CA . ALA A 1 96 ? -15.156 9.375 18.730 1.00 77.31 96 ALA A CA 1
ATOM 756 C C . ALA A 1 96 ? -14.007 9.425 17.712 1.00 77.31 96 ALA A C 1
ATOM 758 O O . ALA A 1 96 ? -14.233 9.067 16.562 1.00 77.31 96 ALA A O 1
ATOM 759 N N . LEU A 1 97 ? -12.784 9.757 18.144 1.00 75.12 97 LEU A N 1
ATOM 760 C CA . LEU A 1 97 ? -11.584 9.826 17.301 1.00 75.12 97 LEU A CA 1
ATOM 761 C C . LEU A 1 97 ? -11.224 8.483 16.653 1.00 75.12 97 LEU A C 1
ATOM 763 O O . LEU A 1 97 ? -10.834 8.459 15.491 1.00 75.12 97 LEU A O 1
ATOM 767 N N . ILE A 1 98 ? -11.390 7.359 17.359 1.00 72.94 98 ILE A N 1
ATOM 768 C CA . ILE A 1 98 ? -11.189 6.018 16.778 1.00 72.94 98 ILE A CA 1
ATOM 769 C C . ILE A 1 98 ? -12.254 5.729 15.713 1.00 72.94 98 ILE A C 1
ATOM 771 O O . ILE A 1 98 ? -11.962 5.189 14.647 1.00 72.94 98 ILE A O 1
ATOM 775 N N . CYS A 1 99 ? -13.507 6.112 15.968 1.00 68.06 99 CYS A N 1
ATOM 776 C CA . CYS A 1 99 ? -14.573 5.943 14.985 1.00 68.06 99 CYS A CA 1
ATOM 777 C C . CYS A 1 99 ? -14.380 6.863 13.767 1.00 68.06 99 CYS A C 1
ATOM 779 O O . CYS A 1 99 ? -14.748 6.474 12.652 1.00 68.06 99 CYS A O 1
ATOM 781 N N . THR A 1 100 ? -13.761 8.029 13.970 1.00 67.25 100 THR A N 1
ATOM 782 C CA . THR A 1 100 ? -13.452 9.058 12.972 1.00 67.25 100 THR A CA 1
ATOM 783 C C . THR A 1 100 ? -11.959 9.116 12.633 1.00 67.25 100 THR A C 1
ATOM 785 O O . THR A 1 100 ? -11.407 10.195 12.437 1.00 67.25 100 THR A O 1
ATOM 788 N N . GLU A 1 101 ? -11.304 7.961 12.484 1.00 58.06 101 GLU A N 1
ATOM 789 C CA . GLU A 1 101 ? -9.881 7.848 12.106 1.00 58.06 101 GLU A CA 1
ATOM 790 C C . GLU A 1 101 ? -9.480 8.760 10.921 1.00 58.06 101 GLU A C 1
ATOM 792 O O . GLU A 1 101 ? -8.380 9.315 10.881 1.00 58.06 101 GLU A O 1
ATOM 797 N N . PHE A 1 102 ? -10.408 9.012 9.994 1.00 54.28 102 PHE A N 1
ATOM 798 C CA . PHE A 1 102 ? -10.240 9.933 8.866 1.00 54.28 102 PHE A CA 1
ATOM 799 C C . PHE A 1 102 ? -10.098 11.415 9.262 1.00 54.28 102 PHE A C 1
ATOM 801 O O . PHE A 1 102 ? -9.337 12.144 8.630 1.00 54.28 102 PHE A O 1
ATOM 808 N N . ALA A 1 103 ? -10.804 11.867 10.301 1.00 50.84 103 ALA A N 1
ATOM 809 C CA . ALA A 1 103 ? -10.743 13.244 10.794 1.00 50.84 103 ALA A CA 1
ATOM 810 C C . ALA A 1 103 ? -9.455 13.510 11.588 1.00 50.84 103 ALA A C 1
ATOM 812 O O . ALA A 1 103 ? -8.919 14.614 11.536 1.00 50.84 103 ALA A O 1
ATOM 813 N N . ALA A 1 104 ? -8.935 12.490 12.279 1.00 51.38 104 ALA A N 1
ATOM 814 C CA . ALA A 1 104 ? -7.683 12.583 13.029 1.00 51.38 104 ALA A CA 1
ATOM 815 C C . ALA A 1 104 ? -6.443 12.586 12.115 1.00 51.38 104 ALA A C 1
ATOM 817 O O . ALA A 1 104 ? -5.472 13.284 12.393 1.00 51.38 104 ALA A O 1
ATOM 818 N N . SER A 1 105 ? -6.476 11.826 11.016 1.00 50.06 105 SER A N 1
ATOM 819 C CA . SER A 1 105 ? -5.339 11.678 10.093 1.00 50.06 105 SER A CA 1
ATOM 820 C C . SER A 1 105 ? -5.300 12.725 8.969 1.00 50.06 105 SER A C 1
ATOM 822 O O . SER A 1 105 ? -4.239 12.968 8.396 1.00 50.06 105 SER A O 1
ATOM 824 N N . SER A 1 106 ? -6.419 13.383 8.639 1.00 48.19 106 SER A N 1
ATOM 825 C CA . SER A 1 106 ? -6.435 14.481 7.663 1.00 48.19 106 SER A CA 1
ATOM 826 C C . SER A 1 106 ? -7.543 15.505 7.966 1.00 48.19 106 SER A C 1
ATOM 828 O O . SER A 1 106 ? -8.598 15.478 7.328 1.00 48.19 106 SER A O 1
ATOM 830 N N . PRO A 1 107 ? -7.309 16.454 8.895 1.00 51.16 107 PRO A N 1
ATOM 831 C CA . PRO A 1 107 ? -8.340 17.389 9.361 1.00 51.16 107 PRO A CA 1
ATOM 832 C C . PRO A 1 107 ? -8.867 18.381 8.300 1.00 51.16 107 PRO A C 1
ATOM 834 O O . PRO A 1 107 ? -9.763 19.164 8.594 1.00 51.16 107 PRO A O 1
ATOM 837 N N . GLY A 1 108 ? -8.351 18.351 7.064 1.00 50.97 108 GLY A N 1
ATOM 838 C CA . GLY A 1 108 ? -8.757 19.238 5.964 1.00 50.97 108 GLY A CA 1
ATOM 839 C C . GLY A 1 108 ? -9.392 18.551 4.750 1.00 50.97 108 GLY A C 1
ATOM 840 O O . GLY A 1 108 ? -9.795 19.239 3.817 1.00 50.97 108 GLY A O 1
ATOM 841 N N . ARG A 1 109 ? -9.493 17.214 4.718 1.00 48.69 109 ARG A N 1
ATOM 842 C CA . ARG A 1 109 ? -10.135 16.496 3.602 1.00 48.69 109 ARG A CA 1
ATOM 843 C C . ARG A 1 109 ? -11.490 15.955 4.035 1.00 48.69 109 ARG A C 1
ATOM 845 O O . ARG A 1 109 ? -11.639 14.772 4.332 1.00 48.69 109 ARG A O 1
ATOM 852 N N . ILE A 1 110 ? -12.488 16.838 4.029 1.00 47.78 110 ILE A N 1
ATOM 853 C CA . ILE A 1 110 ? -13.893 16.426 3.963 1.00 47.78 110 ILE A CA 1
ATOM 854 C C . ILE A 1 110 ? -14.028 15.502 2.746 1.00 47.78 110 ILE A C 1
ATOM 856 O O . ILE A 1 110 ? -13.551 15.809 1.655 1.00 47.78 110 ILE A O 1
ATOM 860 N N . GLN A 1 111 ? -14.596 14.326 2.986 1.00 49.72 111 GLN A N 1
ATOM 861 C CA . GLN A 1 111 ? -14.580 13.134 2.145 1.00 49.72 111 GLN A CA 1
ATOM 862 C C . GLN A 1 111 ? -15.405 13.293 0.852 1.00 49.72 111 GLN A C 1
ATOM 864 O O . GLN A 1 111 ? -16.394 12.599 0.647 1.00 49.72 111 GLN A O 1
ATOM 869 N N . TRP A 1 112 ? -15.014 14.198 -0.039 1.00 39.81 112 TRP A N 1
ATOM 870 C CA . TRP A 1 112 ? -15.490 14.219 -1.420 1.00 39.81 112 TRP A CA 1
ATOM 871 C C . TRP A 1 112 ? -14.421 13.571 -2.300 1.00 39.81 112 TRP A C 1
ATOM 873 O O . TRP A 1 112 ? -13.423 14.190 -2.654 1.00 39.81 112 TRP A O 1
ATOM 883 N N . GLY A 1 113 ? -14.612 12.285 -2.605 1.00 50.12 113 GLY A N 1
ATOM 884 C CA . GLY A 1 113 ? -13.910 11.631 -3.712 1.00 50.12 113 GLY A CA 1
ATOM 885 C C . GLY A 1 113 ? -12.502 11.103 -3.432 1.00 50.12 113 GLY A C 1
ATOM 886 O O . GLY A 1 113 ? -11.633 11.252 -4.287 1.00 50.12 113 GLY A O 1
ATOM 887 N N . ARG A 1 114 ? -12.250 10.423 -2.299 1.00 52.81 114 ARG A N 1
ATOM 888 C CA . ARG A 1 114 ? -11.088 9.513 -2.289 1.00 52.81 114 ARG A CA 1
ATOM 889 C C . ARG A 1 114 ? -11.333 8.421 -3.340 1.00 52.81 114 ARG A C 1
ATOM 891 O O . ARG A 1 114 ? -12.397 7.797 -3.287 1.00 52.81 114 ARG A O 1
ATOM 898 N N . PRO A 1 115 ? -10.398 8.192 -4.277 1.00 60.06 115 PRO A N 1
ATOM 899 C CA . PRO A 1 115 ? -10.518 7.084 -5.208 1.00 60.06 115 PRO A CA 1
ATOM 900 C C . PRO A 1 115 ? -10.615 5.779 -4.415 1.00 60.06 115 PRO A C 1
ATOM 902 O O . PRO A 1 115 ? -9.959 5.611 -3.384 1.00 60.06 115 PRO A O 1
ATOM 905 N N . LYS A 1 116 ? -11.495 4.882 -4.860 1.00 69.06 116 LYS A N 1
ATOM 906 C CA . LYS A 1 116 ? -11.698 3.575 -4.234 1.00 69.06 116 LYS A CA 1
ATOM 907 C C . LYS A 1 116 ? -10.401 2.775 -4.389 1.00 69.06 116 LYS A C 1
ATOM 909 O O . LYS A 1 116 ? -10.115 2.303 -5.483 1.00 69.06 116 LYS A O 1
ATOM 914 N N . GLN A 1 117 ? -9.625 2.668 -3.310 1.00 75.62 117 GLN A N 1
ATOM 915 C CA . GLN A 1 117 ? -8.438 1.814 -3.269 1.00 75.62 117 GLN A CA 1
ATOM 916 C C . GLN A 1 117 ? -8.856 0.367 -3.538 1.00 75.62 117 GLN A C 1
ATOM 918 O O . GLN A 1 117 ? -9.878 -0.104 -3.027 1.00 75.62 117 GLN A O 1
ATOM 923 N N . THR A 1 118 ? -8.090 -0.314 -4.381 1.00 81.38 118 THR A N 1
ATOM 924 C CA . THR A 1 118 ? -8.317 -1.722 -4.730 1.00 81.38 118 THR A CA 1
ATOM 925 C C . THR A 1 118 ? -7.524 -2.656 -3.821 1.00 81.38 1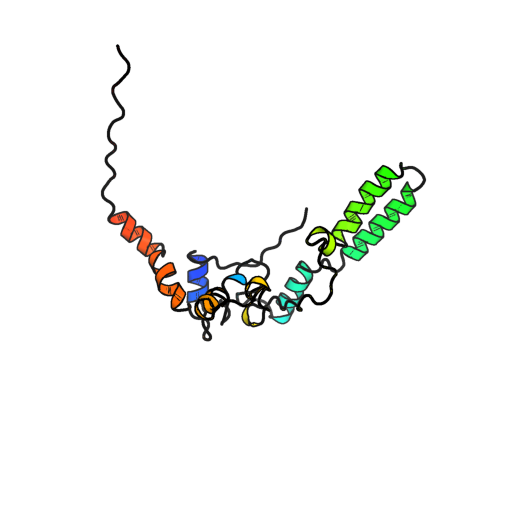18 THR A C 1
ATOM 927 O O . THR A 1 118 ? -7.911 -3.810 -3.660 1.00 81.38 118 THR A O 1
ATOM 930 N N . TYR A 1 119 ? -6.463 -2.137 -3.192 1.00 84.75 119 TYR A N 1
ATOM 931 C CA . TYR A 1 119 ? -5.453 -2.860 -2.421 1.00 84.75 119 TYR A CA 1
ATOM 932 C C . TYR A 1 119 ? -4.725 -3.944 -3.223 1.00 84.75 119 TYR A C 1
ATOM 934 O O . TYR A 1 119 ? -4.021 -4.772 -2.650 1.00 84.75 119 TYR A O 1
ATOM 942 N N . PHE A 1 120 ? -4.853 -3.909 -4.550 1.00 87.69 120 PHE A N 1
ATOM 943 C CA . PHE A 1 120 ? -4.253 -4.852 -5.480 1.00 87.69 120 PHE A CA 1
ATOM 944 C C . PHE A 1 120 ? -3.233 -4.118 -6.348 1.00 87.69 120 PHE A C 1
ATOM 946 O O . PHE A 1 120 ? -3.594 -3.215 -7.098 1.00 87.69 120 PHE A O 1
ATOM 953 N N . GLY A 1 121 ? -1.955 -4.489 -6.231 1.00 84.88 121 GLY A N 1
ATOM 954 C CA . GLY A 1 121 ? -0.825 -3.767 -6.824 1.00 84.88 121 GLY A CA 1
ATOM 955 C C . GLY A 1 121 ? -1.003 -3.357 -8.293 1.00 84.88 121 GLY A C 1
ATOM 956 O O . GLY A 1 121 ? -0.836 -2.168 -8.589 1.00 84.88 121 GLY A O 1
ATOM 957 N N . PRO A 1 122 ? -1.387 -4.272 -9.198 1.00 84.75 122 PRO A N 1
ATOM 958 C CA . PRO A 1 122 ? -1.568 -3.956 -10.616 1.00 84.75 122 PRO A CA 1
ATOM 959 C C . PRO A 1 122 ? -2.655 -2.905 -10.868 1.00 84.75 122 PRO A C 1
ATOM 961 O O . PRO A 1 122 ? -2.450 -1.967 -11.631 1.00 84.75 122 PRO A O 1
ATOM 964 N N . THR A 1 123 ? -3.791 -2.982 -10.170 1.00 85.38 123 THR A N 1
ATOM 965 C CA . THR A 1 123 ? -4.937 -2.083 -10.409 1.00 85.38 123 THR A CA 1
ATOM 966 C C . THR A 1 123 ? -5.005 -0.888 -9.463 1.00 85.38 123 THR A C 1
ATOM 968 O O . THR A 1 123 ? -5.944 -0.097 -9.546 1.00 85.38 123 THR A O 1
ATOM 971 N N . GLU A 1 124 ? -4.054 -0.753 -8.536 1.00 84.81 124 GLU A N 1
ATOM 972 C CA . GLU A 1 124 ? -4.131 0.272 -7.499 1.00 84.81 124 GLU A CA 1
ATOM 973 C C . GLU A 1 124 ? -4.102 1.678 -8.098 1.00 84.81 124 GLU A C 1
ATOM 975 O O . GLU A 1 124 ? -3.331 1.980 -9.012 1.00 84.81 124 GLU A O 1
ATOM 980 N N . VAL A 1 125 ? -4.951 2.568 -7.592 1.00 84.00 125 VAL A N 1
ATOM 981 C CA . VAL A 1 125 ? -5.010 3.936 -8.111 1.00 84.00 125 VAL A CA 1
ATOM 982 C C . VAL A 1 125 ? -3.724 4.671 -7.740 1.00 84.00 125 VAL A C 1
ATOM 984 O O . VAL A 1 125 ? -3.281 4.607 -6.594 1.00 84.00 125 VAL A O 1
ATOM 987 N N . LEU A 1 126 ? -3.118 5.376 -8.703 1.00 81.62 126 LEU A N 1
ATOM 988 C CA . LEU A 1 126 ? -1.939 6.191 -8.417 1.00 81.62 126 LEU A CA 1
ATOM 989 C C . LEU A 1 126 ? -2.275 7.280 -7.397 1.00 81.62 126 LEU A C 1
ATOM 991 O O . LEU A 1 126 ? -3.305 7.954 -7.478 1.00 81.62 126 LEU A O 1
ATOM 995 N N . ASP A 1 127 ? -1.364 7.466 -6.450 1.00 77.69 127 ASP A N 1
ATOM 996 C CA . ASP A 1 127 ? -1.454 8.536 -5.470 1.00 77.69 127 ASP A CA 1
ATOM 997 C C . ASP A 1 127 ? -1.413 9.908 -6.177 1.00 77.69 127 ASP A C 1
ATOM 999 O O . ASP A 1 127 ? -0.656 10.084 -7.141 1.00 77.69 127 ASP A O 1
ATOM 1003 N N . PRO A 1 128 ? -2.187 10.902 -5.706 1.00 81.25 128 PRO A N 1
ATOM 1004 C CA . PRO A 1 128 ? -2.066 12.287 -6.144 1.00 81.25 128 PRO A CA 1
ATOM 1005 C C . PRO A 1 128 ? -0.636 12.845 -6.213 1.00 81.25 128 PRO A C 1
ATOM 1007 O O . PRO A 1 128 ? -0.427 13.794 -6.962 1.00 81.25 128 PRO A O 1
ATOM 1010 N N . CYS A 1 129 ? 0.348 12.294 -5.488 1.00 80.88 129 CYS A N 1
ATOM 1011 C CA . CYS A 1 129 ? 1.752 12.708 -5.618 1.00 80.88 129 CYS A CA 1
ATOM 1012 C C . CYS A 1 129 ? 2.337 12.516 -7.033 1.00 80.88 129 CYS A C 1
ATOM 1014 O O . CYS A 1 129 ? 3.228 13.269 -7.419 1.00 80.88 129 CYS A O 1
ATOM 1016 N N . TYR A 1 130 ? 1.789 11.591 -7.829 1.00 85.25 130 TYR A N 1
ATOM 1017 C CA . TYR A 1 130 ? 2.142 11.390 -9.241 1.00 85.25 130 TYR A CA 1
ATOM 1018 C C . TYR A 1 130 ? 1.429 12.364 -10.188 1.00 85.25 130 TYR A C 1
ATOM 1020 O O . TYR A 1 130 ? 1.652 12.354 -11.393 1.00 85.25 130 TYR A O 1
ATOM 1028 N N . THR A 1 131 ? 0.545 13.221 -9.672 1.00 85.50 131 THR A N 1
ATOM 1029 C CA . THR A 1 131 ? -0.087 14.280 -10.461 1.00 85.50 131 THR A CA 1
ATOM 1030 C C . THR A 1 131 ? 0.502 15.626 -10.052 1.00 85.50 131 THR A C 1
ATOM 1032 O O . THR A 1 131 ? 0.352 16.044 -8.902 1.00 85.50 131 THR A O 1
ATOM 1035 N N . PRO A 1 132 ? 1.154 16.358 -10.968 1.00 86.38 132 PRO A N 1
ATOM 1036 C CA . PRO A 1 132 ? 1.739 17.636 -10.614 1.00 86.38 132 PRO A CA 1
ATOM 1037 C C . PRO A 1 132 ? 0.645 18.650 -10.254 1.00 86.38 132 PRO A C 1
ATOM 1039 O O . PRO A 1 132 ? -0.278 18.902 -11.028 1.00 86.38 132 PRO A O 1
ATOM 1042 N N . ALA A 1 133 ? 0.771 19.287 -9.087 1.00 85.94 133 ALA A N 1
ATOM 1043 C CA . ALA A 1 133 ? -0.202 20.274 -8.601 1.00 85.94 133 ALA A CA 1
ATOM 1044 C C . ALA A 1 133 ? -0.280 21.547 -9.471 1.00 85.94 133 ALA A C 1
ATOM 1046 O O . ALA A 1 133 ? -1.226 22.326 -9.369 1.00 85.94 133 ALA A O 1
ATOM 1047 N N . ARG A 1 134 ? 0.734 21.786 -10.308 1.00 87.50 134 ARG A N 1
ATOM 1048 C CA . ARG A 1 134 ? 0.806 22.885 -11.277 1.00 87.50 134 ARG A CA 1
ATOM 1049 C C . ARG A 1 134 ? 1.319 22.343 -12.600 1.00 87.50 134 ARG A C 1
ATOM 1051 O O . ARG A 1 134 ? 2.023 21.343 -12.624 1.00 87.50 134 ARG A O 1
ATOM 1058 N N . ARG A 1 135 ? 1.020 23.026 -13.704 1.00 90.19 135 ARG A N 1
ATOM 1059 C CA . ARG A 1 135 ? 1.557 22.653 -15.016 1.00 90.19 135 ARG A CA 1
ATOM 1060 C C . ARG A 1 135 ? 3.088 22.716 -14.989 1.00 90.19 135 ARG A C 1
ATOM 1062 O O . ARG A 1 135 ? 3.652 23.775 -14.727 1.00 90.19 135 ARG A O 1
ATOM 1069 N N . VAL A 1 136 ? 3.736 21.593 -15.279 1.00 90.44 136 VAL A N 1
ATOM 1070 C CA . VAL A 1 136 ? 5.198 21.478 -15.358 1.00 90.44 136 VAL A CA 1
ATOM 1071 C C . VAL A 1 136 ? 5.621 21.419 -16.828 1.00 90.44 136 VAL A C 1
ATOM 1073 O O . VAL A 1 136 ? 4.839 21.003 -17.688 1.00 90.44 136 VAL A O 1
ATOM 1076 N N . LYS A 1 137 ? 6.841 21.874 -17.136 1.00 93.12 137 LYS A N 1
ATOM 1077 C CA . LYS A 1 137 ? 7.446 21.690 -18.462 1.00 93.12 137 LYS A CA 1
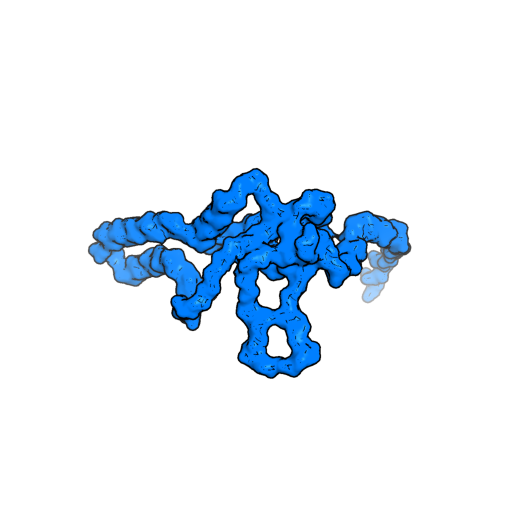ATOM 1078 C C . LYS A 1 137 ? 7.571 20.197 -18.788 1.00 93.12 137 LYS A C 1
ATOM 1080 O O . LYS A 1 137 ? 7.758 19.381 -17.888 1.00 93.12 137 LYS A O 1
ATOM 1085 N N . SER A 1 138 ? 7.503 19.861 -20.075 1.00 90.50 138 SER A N 1
ATOM 1086 C CA . SER A 1 138 ? 7.560 18.477 -20.568 1.00 90.50 138 SER A CA 1
ATOM 1087 C C . SER A 1 138 ? 8.813 17.729 -20.111 1.00 90.50 138 SER A C 1
ATOM 1089 O O . SER A 1 138 ? 8.715 16.554 -19.782 1.00 90.50 138 SER A O 1
ATOM 1091 N N . GLU A 1 139 ? 9.951 18.419 -20.017 1.00 93.88 139 GLU A N 1
ATOM 1092 C CA . GLU A 1 139 ? 11.232 17.852 -19.571 1.00 93.88 139 GLU A CA 1
ATOM 1093 C C . GLU A 1 139 ? 11.181 17.248 -18.161 1.00 93.88 139 GLU A C 1
ATOM 1095 O O . GLU A 1 139 ? 11.869 16.271 -17.899 1.00 93.88 139 GLU A O 1
ATOM 1100 N N . TYR A 1 140 ? 10.313 17.746 -17.276 1.00 90.25 140 TYR A N 1
ATOM 1101 C CA . TYR A 1 140 ? 10.174 17.238 -15.907 1.00 90.25 140 TYR A CA 1
ATOM 1102 C C . TYR A 1 140 ? 8.997 16.272 -15.731 1.00 90.25 140 TYR A C 1
ATOM 1104 O O . TYR A 1 140 ? 8.722 15.844 -14.613 1.00 90.25 140 TYR A O 1
ATOM 1112 N N . ARG A 1 141 ? 8.258 15.948 -16.801 1.00 88.12 141 ARG A N 1
ATOM 1113 C CA . ARG A 1 141 ? 7.072 15.085 -16.703 1.00 88.12 141 ARG A CA 1
ATOM 1114 C C . ARG A 1 141 ? 7.422 13.686 -16.188 1.00 88.12 141 ARG A C 1
ATOM 1116 O O . ARG A 1 141 ? 6.666 13.150 -15.387 1.00 88.12 141 ARG A O 1
ATOM 1123 N N . HIS A 1 142 ? 8.583 13.167 -16.581 1.00 89.75 142 HIS A N 1
ATOM 1124 C CA . HIS A 1 142 ? 9.069 11.842 -16.192 1.00 89.75 142 HIS A CA 1
ATOM 1125 C C . HIS A 1 142 ? 9.272 11.684 -14.672 1.00 89.75 142 HIS A C 1
ATOM 1127 O O . HIS A 1 142 ? 9.102 10.595 -14.146 1.00 89.75 142 HIS A O 1
ATOM 1133 N N . TYR A 1 143 ? 9.535 12.766 -13.924 1.00 88.06 143 TYR A N 1
ATOM 1134 C CA . TYR A 1 143 ? 9.637 12.704 -12.454 1.00 88.06 143 TYR A CA 1
ATOM 1135 C C . TYR A 1 143 ? 8.315 12.364 -11.753 1.00 88.06 143 TYR A C 1
ATOM 1137 O O . TYR A 1 143 ? 8.311 12.033 -10.570 1.00 88.06 143 TYR A O 1
ATOM 1145 N N . PHE A 1 144 ? 7.194 12.484 -12.464 1.00 89.12 144 PHE A N 1
ATOM 1146 C CA . PHE A 1 144 ? 5.862 12.148 -11.970 1.00 89.12 144 PHE A CA 1
ATOM 1147 C C . PHE A 1 144 ? 5.379 10.788 -12.484 1.00 89.12 144 PHE A C 1
ATOM 1149 O O . PHE A 1 144 ? 4.241 10.406 -12.218 1.00 89.12 144 PHE A O 1
ATOM 1156 N N . GLU A 1 145 ? 6.212 10.055 -13.222 1.00 89.44 145 GLU A N 1
ATOM 1157 C CA . GLU A 1 145 ? 5.895 8.699 -13.654 1.00 89.44 145 GLU A CA 1
ATOM 1158 C C . GLU A 1 145 ? 6.222 7.707 -12.529 1.00 89.44 145 GLU A C 1
ATOM 1160 O O . GLU A 1 145 ? 7.193 7.884 -11.786 1.00 89.44 145 GLU A O 1
ATOM 1165 N N . PRO A 1 146 ? 5.382 6.682 -12.322 1.00 89.88 146 PRO A N 1
ATOM 1166 C CA . PRO A 1 146 ? 5.628 5.700 -11.283 1.00 89.88 146 PRO A CA 1
ATOM 1167 C C . PRO A 1 146 ? 6.845 4.841 -11.630 1.00 89.88 146 PRO A C 1
ATOM 1169 O O . PRO A 1 146 ? 6.918 4.260 -12.706 1.00 89.88 146 PRO A O 1
ATOM 1172 N N . THR A 1 147 ? 7.766 4.688 -10.681 1.00 90.50 147 THR A N 1
ATOM 1173 C CA . THR A 1 147 ? 8.859 3.718 -10.807 1.00 90.50 147 THR A CA 1
ATOM 1174 C C . THR A 1 147 ? 8.299 2.299 -10.713 1.00 90.50 147 THR A C 1
ATOM 1176 O O . THR A 1 147 ? 7.735 1.918 -9.678 1.00 90.50 147 THR A O 1
ATOM 1179 N N . LEU A 1 148 ? 8.442 1.529 -11.790 1.00 91.56 148 LEU A N 1
ATOM 1180 C CA . LEU A 1 148 ? 8.042 0.127 -11.859 1.00 91.56 148 LEU A CA 1
ATOM 1181 C C . LEU A 1 148 ? 9.136 -0.768 -11.279 1.00 91.56 148 LEU A C 1
ATOM 1183 O O . LEU A 1 148 ? 10.318 -0.584 -11.548 1.00 91.56 148 LEU A O 1
ATOM 1187 N N . VAL A 1 149 ? 8.717 -1.722 -10.453 1.00 91.31 149 VAL A N 1
ATOM 1188 C CA . VAL A 1 149 ? 9.557 -2.779 -9.885 1.00 91.31 149 VAL A CA 1
ATOM 1189 C C . VAL A 1 149 ? 9.541 -4.000 -10.784 1.00 91.31 149 VAL A C 1
ATOM 1191 O O . VAL A 1 149 ? 10.597 -4.560 -11.063 1.00 91.31 149 VAL A O 1
ATOM 1194 N N . THR A 1 150 ? 8.353 -4.383 -11.243 1.00 91.75 150 THR A N 1
ATOM 1195 C CA . THR A 1 150 ? 8.173 -5.467 -12.203 1.00 91.75 150 THR A CA 1
ATOM 1196 C C . THR A 1 150 ? 7.588 -4.950 -13.507 1.00 91.75 150 THR A C 1
ATOM 1198 O O . THR A 1 150 ? 6.840 -3.967 -13.515 1.00 91.75 150 THR A O 1
ATOM 1201 N N . ASP A 1 151 ? 7.953 -5.598 -14.605 1.00 91.69 151 ASP A N 1
ATOM 1202 C CA . ASP A 1 151 ? 7.390 -5.348 -15.928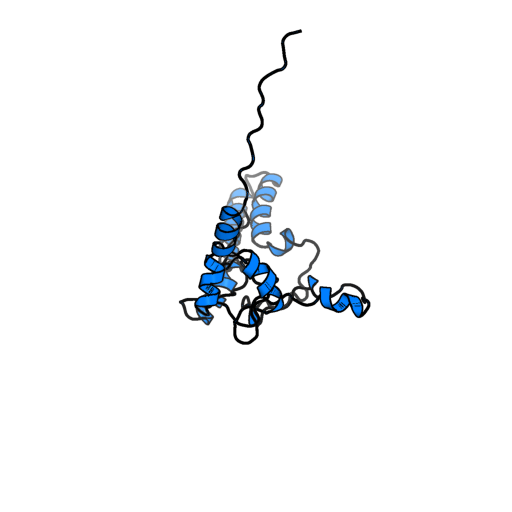 1.00 91.69 151 ASP A CA 1
ATOM 1203 C C . ASP A 1 151 ? 6.028 -6.049 -16.118 1.00 91.69 151 ASP A C 1
ATOM 1205 O O . ASP A 1 151 ? 5.406 -6.524 -15.159 1.00 91.69 151 ASP A O 1
ATOM 1209 N N . ALA A 1 152 ? 5.530 -6.067 -17.357 1.00 89.88 152 ALA A N 1
ATOM 1210 C CA . ALA A 1 152 ? 4.258 -6.693 -17.711 1.00 89.88 152 ALA A CA 1
ATOM 1211 C C . ALA A 1 152 ? 4.271 -8.227 -17.572 1.00 89.88 152 ALA A C 1
ATOM 1213 O O . ALA A 1 152 ? 3.212 -8.821 -17.358 1.00 89.88 152 ALA A O 1
ATOM 1214 N N . ASP A 1 153 ? 5.445 -8.852 -17.656 1.00 87.50 153 ASP A N 1
ATOM 1215 C CA . ASP A 1 153 ? 5.628 -10.298 -17.522 1.00 87.50 153 ASP A CA 1
ATOM 1216 C C . ASP A 1 153 ? 5.818 -10.712 -16.049 1.00 87.50 153 ASP A C 1
ATOM 1218 O O . ASP A 1 153 ? 5.644 -11.878 -15.689 1.00 87.50 153 ASP A O 1
ATOM 1222 N N . GLY A 1 154 ? 6.061 -9.737 -15.164 1.00 86.44 154 GLY A N 1
ATOM 1223 C CA . GLY A 1 154 ? 6.310 -9.953 -13.739 1.00 86.44 154 GLY A CA 1
ATOM 1224 C C . GLY A 1 154 ? 7.792 -10.090 -13.398 1.00 86.44 154 GLY A C 1
ATOM 1225 O O . GLY A 1 154 ? 8.117 -10.331 -12.232 1.00 86.44 154 GLY A O 1
ATOM 1226 N N . ASP A 1 155 ? 8.668 -9.889 -14.380 1.00 89.81 155 ASP A N 1
ATOM 1227 C CA . ASP A 1 155 ? 10.114 -9.906 -14.226 1.00 89.81 155 ASP A CA 1
ATOM 1228 C C . ASP A 1 155 ? 10.632 -8.547 -13.740 1.00 89.81 155 ASP A C 1
ATOM 1230 O O . ASP A 1 155 ? 9.911 -7.548 -13.702 1.00 89.81 155 ASP A O 1
ATOM 1234 N N . LEU A 1 156 ? 11.893 -8.505 -13.297 1.00 90.12 156 LEU A N 1
ATOM 1235 C CA . LEU A 1 156 ? 12.507 -7.280 -12.787 1.00 90.12 156 LEU A CA 1
ATOM 1236 C C . LEU A 1 156 ? 12.613 -6.222 -13.894 1.00 90.12 156 LEU A C 1
ATOM 1238 O O . LEU A 1 156 ? 13.245 -6.456 -14.922 1.00 90.12 156 LEU A O 1
ATOM 1242 N N . HIS A 1 157 ? 12.080 -5.026 -13.634 1.00 91.38 157 HIS A N 1
ATOM 1243 C CA . HIS A 1 157 ? 12.139 -3.926 -14.594 1.00 91.38 157 HIS A CA 1
ATOM 1244 C C . HIS A 1 157 ? 13.602 -3.526 -14.897 1.00 91.38 157 HIS A C 1
ATOM 1246 O O . HIS A 1 157 ? 14.385 -3.347 -13.954 1.00 91.38 157 HIS A O 1
ATOM 1252 N N . PRO A 1 158 ? 13.986 -3.327 -16.175 1.00 87.19 158 PRO A N 1
ATOM 1253 C CA . PRO A 1 158 ? 15.378 -3.086 -16.574 1.00 87.19 158 PRO A CA 1
ATOM 1254 C C . PRO A 1 158 ? 16.000 -1.863 -15.892 1.00 87.19 158 PRO A C 1
ATOM 1256 O O . PRO A 1 158 ? 17.148 -1.928 -15.464 1.00 87.19 158 PRO A O 1
ATOM 1259 N N . ASP A 1 159 ? 15.224 -0.795 -15.695 1.00 86.31 159 ASP A N 1
ATOM 1260 C CA . ASP A 1 159 ? 15.680 0.428 -15.014 1.00 86.31 159 ASP A CA 1
ATOM 1261 C C . ASP A 1 159 ? 16.172 0.197 -13.574 1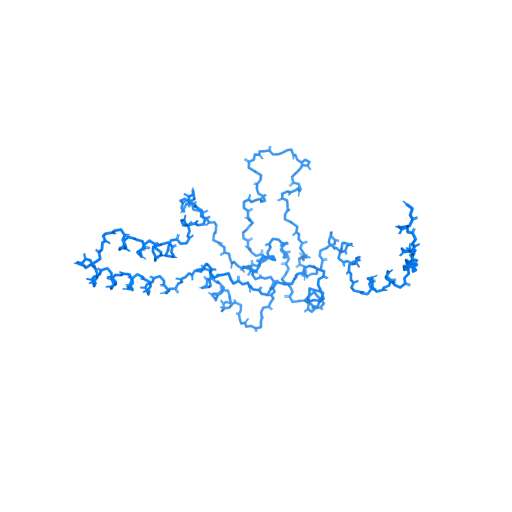.00 86.31 159 ASP A C 1
ATOM 1263 O O . ASP A 1 159 ? 16.908 1.018 -13.036 1.00 86.31 159 ASP A O 1
ATOM 1267 N N . LEU A 1 160 ? 15.766 -0.904 -12.931 1.00 85.62 160 LEU A N 1
ATOM 1268 C CA . LEU A 1 160 ? 16.194 -1.264 -11.576 1.00 85.62 160 LEU A CA 1
ATOM 1269 C C . LEU A 1 160 ? 17.245 -2.373 -11.546 1.00 85.62 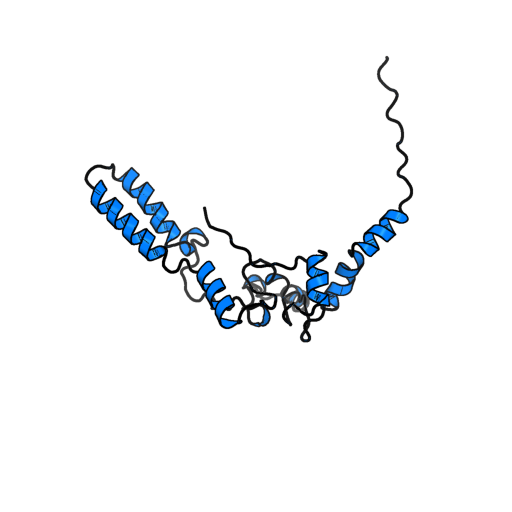160 LEU A C 1
ATOM 1271 O O . LEU A 1 160 ? 17.800 -2.654 -10.479 1.00 85.62 160 LEU A O 1
ATOM 1275 N N . ALA A 1 161 ? 17.509 -3.027 -12.679 1.00 82.81 161 ALA A N 1
ATOM 1276 C CA . ALA A 1 161 ? 18.438 -4.145 -12.742 1.00 82.81 161 ALA A CA 1
ATOM 1277 C C . ALA A 1 161 ? 19.837 -3.710 -12.285 1.00 82.81 161 ALA A C 1
ATOM 1279 O O . ALA A 1 161 ? 20.404 -4.324 -11.380 1.00 82.81 161 ALA A O 1
ATOM 1280 N N . ASP A 1 162 ? 20.350 -2.601 -12.815 1.00 79.38 162 ASP A N 1
ATOM 1281 C CA . ASP A 1 162 ? 21.702 -2.116 -12.512 1.00 79.38 162 ASP A CA 1
ATOM 1282 C C . ASP A 1 162 ? 21.894 -1.784 -11.020 1.00 79.38 162 ASP A C 1
ATOM 1284 O O . ASP A 1 162 ? 22.893 -2.174 -10.400 1.00 79.38 162 ASP A O 1
ATOM 1288 N N . ASP A 1 163 ? 20.900 -1.139 -10.405 1.00 81.81 163 ASP A N 1
ATOM 1289 C CA . ASP A 1 163 ? 20.938 -0.729 -8.997 1.00 81.81 163 ASP A CA 1
ATOM 1290 C C . ASP A 1 163 ? 20.856 -1.911 -8.018 1.00 81.81 163 ASP A C 1
ATOM 1292 O O . ASP A 1 163 ? 21.449 -1.880 -6.928 1.00 81.81 163 ASP A O 1
ATOM 1296 N N . LEU A 1 164 ? 20.116 -2.963 -8.384 1.00 78.88 164 LEU A N 1
ATOM 1297 C CA . LEU A 1 164 ? 19.864 -4.121 -7.522 1.00 78.88 164 LEU A CA 1
ATOM 1298 C C . LEU A 1 164 ? 20.902 -5.233 -7.708 1.00 78.88 164 LEU A C 1
ATOM 1300 O O . LEU A 1 164 ? 21.253 -5.903 -6.731 1.00 78.88 164 LEU A O 1
ATOM 1304 N N . LEU A 1 165 ? 21.457 -5.387 -8.912 1.00 65.56 165 LEU A N 1
ATOM 1305 C CA . LEU A 1 165 ? 22.524 -6.350 -9.207 1.00 65.56 165 LEU A CA 1
ATOM 1306 C C . LEU A 1 165 ? 23.863 -5.946 -8.567 1.00 65.56 165 LEU A C 1
ATOM 1308 O O . LEU A 1 165 ? 24.616 -6.807 -8.112 1.00 65.56 165 LEU A O 1
ATOM 1312 N N . CYS A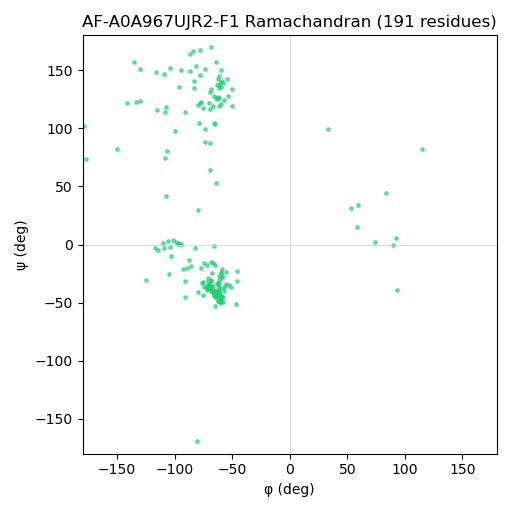 1 166 ? 24.137 -4.646 -8.406 1.00 58.53 166 CYS A N 1
ATOM 1313 C CA . CYS A 1 166 ? 25.330 -4.177 -7.686 1.00 58.53 166 CYS A CA 1
ATOM 1314 C C . CYS A 1 166 ? 25.293 -4.464 -6.171 1.00 58.53 166 CYS A C 1
ATOM 1316 O O . CYS A 1 166 ? 26.315 -4.367 -5.488 1.00 58.53 166 CYS A O 1
ATOM 1318 N N . ARG A 1 167 ? 24.120 -4.794 -5.612 1.00 58.38 167 ARG A N 1
ATOM 1319 C CA . ARG A 1 167 ? 23.898 -4.923 -4.160 1.00 58.38 167 ARG A CA 1
ATOM 1320 C C . ARG A 1 167 ? 23.672 -6.354 -3.684 1.00 58.38 167 ARG A C 1
ATOM 1322 O O . ARG A 1 167 ? 23.503 -6.565 -2.480 1.00 58.38 167 ARG A O 1
ATOM 1329 N N . THR A 1 168 ? 23.714 -7.337 -4.581 1.00 60.50 168 THR A N 1
ATOM 1330 C CA . THR A 1 168 ? 23.535 -8.749 -4.231 1.00 60.50 168 THR A CA 1
ATOM 1331 C C . THR A 1 168 ? 24.598 -9.189 -3.206 1.00 60.50 168 THR A C 1
ATOM 1333 O O . THR A 1 168 ? 25.764 -8.798 -3.319 1.00 60.50 168 THR A O 1
ATOM 1336 N N . PRO A 1 169 ? 24.260 -10.022 -2.201 1.00 59.78 169 PRO A N 1
ATOM 1337 C CA . PRO A 1 169 ? 25.220 -10.495 -1.199 1.00 59.78 169 PRO A CA 1
ATOM 1338 C C . PRO A 1 169 ? 26.481 -11.127 -1.805 1.00 59.78 169 PRO A C 1
ATOM 1340 O O . PRO A 1 169 ? 27.572 -10.914 -1.289 1.00 59.78 169 PRO A O 1
ATOM 1343 N N . ALA A 1 170 ? 26.350 -11.827 -2.938 1.00 59.75 170 ALA A N 1
ATOM 1344 C CA . ALA A 1 170 ? 27.477 -12.384 -3.685 1.00 59.75 170 ALA A CA 1
ATOM 1345 C C . ALA A 1 170 ? 28.449 -11.299 -4.195 1.00 59.75 170 ALA A C 1
ATOM 1347 O O . ALA A 1 170 ? 29.662 -11.445 -4.045 1.00 59.75 170 ALA A O 1
ATOM 1348 N N . ALA A 1 171 ? 27.929 -10.177 -4.705 1.00 54.66 171 ALA A N 1
ATOM 1349 C CA . ALA A 1 171 ? 28.728 -9.026 -5.128 1.00 54.66 171 ALA A CA 1
ATOM 1350 C C . ALA A 1 171 ? 29.380 -8.309 -3.931 1.00 54.66 171 ALA A C 1
ATOM 1352 O O . ALA A 1 171 ? 30.534 -7.893 -4.013 1.00 54.66 171 ALA A O 1
ATOM 1353 N N . ARG A 1 172 ? 28.695 -8.236 -2.778 1.00 54.41 172 ARG A N 1
ATOM 1354 C CA . ARG A 1 172 ? 29.264 -7.689 -1.530 1.00 54.41 172 ARG A CA 1
ATOM 1355 C C . ARG A 1 172 ? 30.384 -8.558 -0.959 1.00 54.41 172 ARG A C 1
ATOM 1357 O O . ARG A 1 172 ? 31.378 -8.009 -0.498 1.00 54.41 172 ARG A O 1
ATOM 1364 N N . THR A 1 173 ? 30.248 -9.883 -0.996 1.00 54.69 173 THR A N 1
ATOM 1365 C CA . THR A 1 173 ? 31.298 -10.809 -0.543 1.00 54.69 173 THR A CA 1
ATOM 1366 C C . THR A 1 173 ? 32.506 -10.779 -1.487 1.00 54.69 173 THR A C 1
ATOM 1368 O O . THR A 1 173 ? 33.639 -10.755 -1.012 1.00 54.69 173 THR A O 1
ATOM 1371 N N . ALA A 1 174 ? 32.289 -10.676 -2.803 1.00 54.66 174 ALA A N 1
ATOM 1372 C CA . ALA A 1 174 ? 33.366 -10.492 -3.781 1.00 54.66 174 ALA A CA 1
ATOM 1373 C C . ALA A 1 174 ? 34.087 -9.137 -3.624 1.00 54.66 174 ALA A C 1
ATOM 1375 O O . ALA A 1 174 ? 35.313 -9.077 -3.680 1.00 54.66 174 ALA A O 1
ATOM 1376 N N . ALA A 1 175 ? 33.349 -8.054 -3.357 1.00 54.75 175 ALA A N 1
ATOM 1377 C CA . ALA A 1 175 ? 33.925 -6.733 -3.100 1.00 54.75 175 ALA A CA 1
ATOM 1378 C C . ALA A 1 175 ? 34.661 -6.654 -1.747 1.00 54.75 175 ALA A C 1
ATOM 1380 O O . ALA A 1 175 ? 35.696 -5.999 -1.647 1.00 54.75 175 ALA A O 1
ATOM 1381 N N . ALA A 1 176 ? 34.171 -7.345 -0.712 1.00 56.81 176 ALA A N 1
ATOM 1382 C CA . ALA A 1 176 ? 34.824 -7.415 0.596 1.00 56.81 176 ALA A CA 1
ATOM 1383 C C . ALA A 1 176 ? 36.110 -8.263 0.582 1.00 56.81 176 ALA A C 1
ATOM 1385 O O . ALA A 1 176 ? 37.024 -7.979 1.350 1.00 56.81 176 ALA A O 1
ATOM 1386 N N . GLY A 1 177 ? 36.207 -9.260 -0.305 1.00 54.69 177 GLY A N 1
ATOM 1387 C CA . GLY A 1 177 ? 37.419 -10.065 -0.497 1.00 54.69 177 GLY A CA 1
ATOM 1388 C C . GLY A 1 177 ? 38.573 -9.333 -1.197 1.00 54.69 177 GLY A C 1
ATOM 1389 O O . GLY A 1 177 ? 39.713 -9.768 -1.080 1.00 54.69 177 GLY A O 1
ATOM 1390 N N . ASN A 1 178 ? 38.296 -8.215 -1.879 1.00 54.47 178 ASN A N 1
ATOM 1391 C CA . ASN A 1 178 ? 39.286 -7.403 -2.604 1.00 54.47 178 ASN A CA 1
ATOM 1392 C C . ASN A 1 178 ? 39.645 -6.080 -1.903 1.00 54.47 178 ASN A C 1
ATOM 1394 O O . ASN A 1 178 ? 40.420 -5.289 -2.443 1.00 54.47 178 ASN A O 1
ATOM 1398 N N . ALA A 1 179 ? 39.098 -5.806 -0.716 1.00 48.31 179 ALA A N 1
ATOM 1399 C CA . ALA A 1 179 ? 39.481 -4.626 0.050 1.00 48.31 179 ALA A CA 1
ATOM 1400 C C . ALA A 1 179 ? 40.843 -4.872 0.733 1.00 48.31 179 ALA A C 1
ATOM 1402 O O . ALA A 1 179 ? 40.955 -5.825 1.509 1.00 48.31 179 ALA A O 1
ATOM 1403 N N . PRO A 1 180 ? 41.881 -4.044 0.490 1.00 50.03 180 PRO A N 1
ATOM 1404 C CA . PRO A 1 180 ? 43.141 -4.179 1.210 1.00 50.03 180 PRO A CA 1
ATOM 1405 C C . PRO A 1 180 ? 42.903 -3.965 2.714 1.00 50.03 180 PRO A C 1
ATOM 1407 O O . PRO A 1 180 ? 42.043 -3.154 3.088 1.00 50.03 180 PRO A O 1
ATOM 1410 N N . PRO A 1 181 ? 43.630 -4.683 3.589 1.00 46.62 181 PRO A N 1
ATOM 1411 C CA . PRO A 1 181 ? 43.473 -4.536 5.027 1.00 46.62 181 PRO A CA 1
ATOM 1412 C C . PRO A 1 181 ? 43.710 -3.072 5.406 1.00 46.62 181 PRO A C 1
ATOM 1414 O O . PRO A 1 181 ? 44.740 -2.489 5.077 1.00 46.62 181 PRO A O 1
ATOM 1417 N N . ARG A 1 182 ? 42.733 -2.456 6.082 1.00 50.03 182 ARG A N 1
ATOM 1418 C CA . ARG A 1 182 ? 42.936 -1.153 6.718 1.00 50.03 182 ARG A CA 1
ATOM 1419 C C . ARG A 1 182 ? 43.959 -1.344 7.830 1.00 50.03 182 ARG A C 1
ATOM 1421 O O . ARG A 1 182 ? 43.622 -1.895 8.879 1.00 50.03 182 ARG A O 1
ATOM 1428 N N . ASP A 1 183 ? 45.183 -0.895 7.580 1.00 48.72 183 ASP A N 1
ATOM 1429 C CA . ASP A 1 183 ? 46.231 -0.801 8.586 1.00 48.72 183 ASP A CA 1
ATOM 1430 C C . ASP A 1 183 ? 45.693 -0.070 9.820 1.00 48.72 183 ASP A C 1
ATOM 1432 O O . ASP A 1 183 ? 45.267 1.088 9.768 1.00 48.72 183 ASP A O 1
ATOM 1436 N N . ARG A 1 184 ? 45.697 -0.773 10.954 1.00 49.56 184 ARG A N 1
ATOM 1437 C CA . ARG A 1 184 ? 45.551 -0.167 12.276 1.00 49.56 184 ARG A CA 1
ATOM 1438 C C . ARG A 1 184 ? 46.824 0.632 12.557 1.00 49.56 184 ARG A C 1
ATOM 1440 O O . ARG A 1 184 ? 47.755 0.107 13.159 1.00 49.56 184 ARG A O 1
ATOM 1447 N N . GLN A 1 185 ? 46.868 1.893 12.139 1.00 44.19 185 GLN A N 1
ATOM 1448 C CA . GLN A 1 185 ? 47.853 2.836 12.663 1.00 44.19 185 GLN A CA 1
ATOM 1449 C C . GLN A 1 185 ? 47.468 3.241 14.094 1.00 44.19 185 GLN A C 1
ATOM 1451 O O . GLN A 1 185 ? 46.543 4.015 14.324 1.00 44.19 185 GLN A O 1
ATOM 1456 N N . THR A 1 186 ? 48.142 2.585 15.041 1.00 45.44 186 THR A N 1
ATOM 1457 C CA . THR A 1 186 ? 48.837 3.183 16.194 1.00 45.44 186 THR A CA 1
ATOM 1458 C C . THR A 1 186 ? 48.223 4.448 16.806 1.00 45.44 186 THR A C 1
ATOM 1460 O O . THR A 1 186 ? 48.493 5.566 16.380 1.00 45.44 186 THR A O 1
ATOM 1463 N N . ALA A 1 187 ? 47.494 4.262 17.908 1.00 42.06 187 ALA A N 1
ATOM 1464 C CA . ALA A 1 187 ? 47.304 5.278 18.940 1.00 42.06 187 ALA A CA 1
ATOM 1465 C C . ALA A 1 187 ? 48.095 4.855 20.190 1.00 42.06 187 ALA A C 1
ATOM 1467 O O . ALA A 1 187 ? 47.530 4.380 21.170 1.00 42.06 187 ALA A O 1
ATOM 1468 N N . GLU A 1 188 ? 49.417 4.992 20.130 1.00 46.44 188 GLU A N 1
ATOM 1469 C CA . GLU A 1 188 ? 50.285 5.039 21.307 1.00 46.44 188 GLU A CA 1
ATOM 1470 C C . GLU A 1 188 ? 51.191 6.262 21.161 1.00 46.44 188 GLU A C 1
ATOM 1472 O O . GLU A 1 188 ? 51.900 6.398 20.167 1.00 46.44 188 GLU A O 1
ATOM 147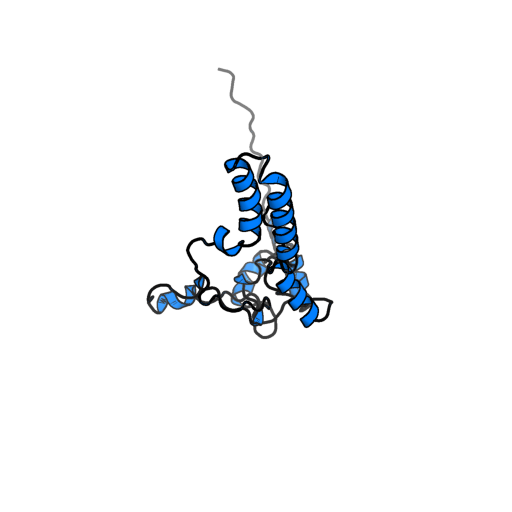7 N N . GLY A 1 189 ? 51.154 7.147 22.158 1.00 45.94 189 GLY A N 1
ATOM 1478 C CA . GLY A 1 189 ? 52.142 8.210 22.327 1.00 45.94 189 GLY A CA 1
ATOM 1479 C C . GLY A 1 189 ? 51.605 9.629 22.178 1.00 45.94 189 GLY A C 1
ATOM 1480 O O . GLY A 1 189 ? 51.790 10.246 21.138 1.00 45.94 189 GLY A O 1
ATOM 1481 N N . ALA A 1 190 ? 51.011 10.166 23.248 1.00 43.53 190 ALA A N 1
ATOM 1482 C CA . ALA A 1 190 ? 51.242 11.544 23.701 1.00 43.53 190 ALA A CA 1
ATOM 1483 C C . ALA A 1 190 ? 50.424 11.815 24.971 1.00 43.53 190 ALA A C 1
ATOM 1485 O O . ALA A 1 190 ? 49.220 12.022 24.880 1.00 43.53 190 ALA A O 1
ATOM 1486 N N . LEU A 1 191 ? 51.082 11.796 26.136 1.00 41.97 191 LEU A N 1
ATOM 1487 C CA . LEU A 1 191 ? 50.804 12.662 27.297 1.00 41.97 191 LEU A CA 1
ATOM 1488 C C . LEU A 1 191 ? 51.837 12.369 28.402 1.00 41.97 191 LEU A C 1
ATOM 1490 O O . LEU A 1 191 ? 51.546 11.723 29.403 1.00 41.97 191 LEU A O 1
ATOM 1494 N N . VAL A 1 192 ? 53.068 12.839 28.189 1.00 43.12 192 VAL A N 1
ATOM 1495 C CA . VAL A 1 192 ? 54.006 13.238 29.251 1.00 43.12 192 VAL A CA 1
ATOM 1496 C C . VAL A 1 192 ? 54.727 14.479 28.729 1.00 43.12 192 VAL A C 1
ATOM 1498 O O . VAL A 1 192 ? 55.326 14.424 27.654 1.00 43.12 192 VAL A O 1
ATOM 1501 N N . GLY A 1 193 ? 54.626 15.580 29.471 1.00 41.25 193 GLY A N 1
ATOM 1502 C CA . GLY A 1 193 ? 55.215 16.882 29.157 1.00 41.25 193 GLY A CA 1
ATOM 1503 C C . GLY A 1 193 ? 54.392 18.001 29.758 1.00 41.25 193 GLY A C 1
ATOM 1504 O O . GLY A 1 193 ? 53.510 18.501 29.032 1.00 41.25 193 GLY A O 1
#

Secondary structure (DSSP, 8-state):
-----------TTSHHHHHHHHTT-BPTT-BGGGGGTTSB-B--SS-HHHHHHHHHHHHTTTTHHHHHHHHHHHHHHHHTTTS-HHHHHHHHHHHHHHHTHHHHH-TT--SS-------BTTTPPPPGGGS-SS---GGGGGGGSPPBSB-SSSSBPHHHHHHHHTT-HHHHHHHHHTSPP------------

Sequence (193 aa):
MPAYFTLAIPMLGTPYFHQCLDKGLMFPETRLRNLEGVTLTMRPLDPMDEVLDFVKSLTSIRGFRAAALRHSAGFFRTYKGTLEPLQLYASLISAALICTEFAASSPGRIQWGRPKQTYFGPTEVLDPCYTPARRVKSEYRHYFEPTLVTDADGDLHPDLADDLLCRTPAARTAAAGNAPPRDRQTAEGALVG

Mean predicted aligned error: 13.22 Å

Solvent-accessible surface area (backbone atoms only — not comparable to full-atom values): 11948 Å² total; per-residue (Å²): 130,88,82,86,74,67,51,85,55,68,49,85,71,37,74,64,24,52,54,34,52,78,66,64,35,39,42,34,48,22,36,57,81,36,62,72,17,76,31,45,43,52,70,69,95,62,60,67,68,62,52,50,52,48,54,53,51,67,77,36,69,72,68,54,46,61,54,46,51,53,50,50,51,51,50,48,70,72,36,68,88,76,52,57,70,68,62,53,47,63,57,47,50,56,55,50,43,66,66,35,49,64,54,76,76,38,82,82,64,79,88,74,76,77,77,82,74,62,49,36,31,66,76,40,69,80,60,67,84,48,49,75,96,56,96,71,62,75,90,60,50,67,80,39,53,81,59,55,50,17,32,86,88,25,48,76,22,71,93,46,44,69,71,40,61,68,55,33,70,70,48,49,54,57,54,60,73,69,56,74,82,79,76,83,79,79,93,77,89,88,90,84,136

pLDDT: mean 76.54, std 15.97, range [36.03, 93.88]